Protein AF-A0A7S3DHA8-F1 (afdb_monomer_lite)

Radius of gyration: 17.31 Å; chains: 1; bounding box: 45×30×44 Å

pLDDT: mean 90.99, std 6.35, range [57.81, 98.0]

Secondary structure (DSSP, 8-state):
--HHHH-----S-HHHHHHHHHTTS---SHHHHHHHHHHHHHHHHHHTT-EEPPPEEEEETTEEEEE--EEEE-TTT-SSHHHHHHHB-GGGEEE-TT-EEEEESTTEEES-EEEESEEEEEE-TTEEEEE-SEEEES--EEEEEPPTT----HHHHTTTEEEEE---EEEEE-SSEEEEE--

Structure (mmCIF, N/CA/C/O backbone):
data_AF-A0A7S3DHA8-F1
#
_entry.id   AF-A0A7S3DHA8-F1
#
loop_
_atom_site.group_PDB
_atom_site.id
_atom_site.type_symbol
_atom_site.label_atom_id
_atom_site.label_alt_id
_atom_site.label_comp_id
_atom_site.label_asym_id
_atom_site.label_entity_id
_atom_site.label_seq_id
_atom_site.pdbx_PDB_ins_code
_atom_site.Cartn_x
_atom_site.Cartn_y
_atom_site.Cartn_z
_atom_site.occupancy
_atom_site.B_iso_or_equiv
_atom_site.auth_seq_id
_atom_site.auth_comp_id
_atom_site.auth_asym_id
_atom_site.auth_atom_id
_atom_site.pdbx_PDB_model_num
ATOM 1 N N . MET A 1 1 ? 19.758 -8.467 11.223 1.00 57.81 1 MET A N 1
ATOM 2 C CA . MET A 1 1 ? 18.489 -8.016 10.617 1.00 57.81 1 MET A CA 1
ATOM 3 C C . MET A 1 1 ? 18.515 -8.525 9.194 1.00 57.81 1 MET A C 1
ATOM 5 O O . MET A 1 1 ? 19.577 -8.459 8.595 1.00 57.81 1 MET A O 1
ATOM 9 N N . GLU A 1 2 ? 17.435 -9.125 8.714 1.00 68.38 2 GLU A N 1
ATOM 10 C CA . GLU A 1 2 ? 17.401 -9.709 7.369 1.00 68.38 2 GLU A CA 1
ATOM 11 C C . GLU A 1 2 ? 17.520 -8.623 6.285 1.00 68.38 2 GLU A C 1
ATOM 13 O O . GLU A 1 2 ? 16.981 -7.525 6.458 1.00 68.38 2 GLU A O 1
ATOM 18 N N . ASP A 1 3 ? 18.174 -8.931 5.160 1.00 65.19 3 ASP A N 1
ATOM 19 C CA . ASP A 1 3 ? 18.446 -7.966 4.079 1.00 65.19 3 ASP A CA 1
ATOM 20 C C . ASP A 1 3 ? 17.170 -7.307 3.539 1.00 65.19 3 ASP A C 1
ATOM 22 O O . ASP A 1 3 ? 17.141 -6.102 3.296 1.00 65.19 3 ASP A O 1
ATOM 26 N N . TRP A 1 4 ? 16.076 -8.071 3.448 1.00 68.69 4 TRP A N 1
ATOM 27 C CA . TRP A 1 4 ? 14.775 -7.578 2.982 1.00 68.69 4 TRP A CA 1
ATOM 28 C C . TRP A 1 4 ? 14.133 -6.536 3.914 1.00 68.69 4 TRP A C 1
ATOM 30 O O . TRP A 1 4 ? 13.264 -5.785 3.476 1.00 68.69 4 TRP A O 1
ATOM 40 N N . ALA A 1 5 ? 14.541 -6.486 5.185 1.00 68.06 5 ALA A N 1
ATOM 41 C CA . ALA A 1 5 ? 13.986 -5.582 6.188 1.00 68.06 5 ALA A CA 1
ATOM 42 C C . ALA A 1 5 ? 14.837 -4.322 6.406 1.00 68.06 5 ALA A C 1
ATOM 44 O O . ALA A 1 5 ? 14.301 -3.288 6.793 1.00 68.06 5 ALA A O 1
ATOM 45 N N . ALA A 1 6 ? 16.151 -4.401 6.178 1.00 71.88 6 ALA A N 1
ATOM 46 C CA . ALA A 1 6 ? 17.092 -3.363 6.603 1.00 71.88 6 ALA A CA 1
ATOM 47 C C . ALA A 1 6 ? 17.773 -2.610 5.454 1.00 71.88 6 ALA A C 1
ATOM 49 O O . ALA A 1 6 ? 18.194 -1.469 5.645 1.00 71.88 6 ALA A O 1
ATOM 50 N N . PHE A 1 7 ? 17.939 -3.241 4.286 1.00 81.88 7 PHE A N 1
ATOM 51 C CA . PHE A 1 7 ? 18.853 -2.749 3.258 1.00 81.88 7 PHE A CA 1
ATOM 52 C C . PHE A 1 7 ? 18.217 -2.753 1.865 1.00 81.88 7 PHE A C 1
ATOM 54 O O . PHE A 1 7 ? 18.331 -3.710 1.103 1.00 81.88 7 PHE A O 1
ATOM 61 N N . ASN A 1 8 ? 17.583 -1.629 1.518 1.00 84.06 8 ASN A N 1
ATOM 62 C CA . ASN A 1 8 ? 16.883 -1.429 0.245 1.00 84.06 8 ASN A CA 1
ATOM 63 C C . ASN A 1 8 ? 17.382 -0.160 -0.482 1.00 84.06 8 ASN A C 1
ATOM 65 O O . ASN A 1 8 ? 16.639 0.816 -0.591 1.00 84.06 8 ASN A O 1
ATOM 69 N N . PRO A 1 9 ? 18.654 -0.105 -0.925 1.00 88.44 9 PRO A N 1
ATOM 70 C CA . PRO A 1 9 ? 19.208 1.095 -1.544 1.00 88.44 9 PRO A CA 1
ATOM 71 C C . PRO A 1 9 ? 18.703 1.309 -2.978 1.00 88.44 9 PRO A C 1
ATOM 73 O O . PRO A 1 9 ? 18.597 0.365 -3.759 1.00 88.44 9 PRO A O 1
ATOM 76 N N . VAL A 1 10 ? 18.531 2.577 -3.354 1.00 90.69 10 VAL A N 1
ATOM 77 C CA . VAL A 1 10 ? 18.375 3.025 -4.746 1.00 90.69 10 VAL A CA 1
ATOM 78 C C . VAL A 1 10 ? 19.688 3.671 -5.168 1.00 90.69 10 VAL A C 1
ATOM 80 O O . VAL A 1 10 ? 19.985 4.795 -4.772 1.00 90.69 10 VAL A O 1
ATOM 83 N N . LYS A 1 11 ? 20.524 2.930 -5.899 1.00 88.75 11 LYS A N 1
ATOM 84 C CA . LYS A 1 11 ? 21.880 3.383 -6.272 1.00 88.75 11 LYS A CA 1
ATOM 85 C C . LYS A 1 11 ? 22.284 3.073 -7.708 1.00 88.75 11 LYS A C 1
ATOM 87 O O . LYS A 1 11 ? 23.273 3.623 -8.179 1.00 88.75 11 LYS A O 1
ATOM 92 N N . ASN A 1 12 ? 21.567 2.180 -8.385 1.00 86.94 12 ASN A N 1
ATOM 93 C CA . ASN A 1 12 ? 21.869 1.803 -9.760 1.00 86.94 12 ASN A CA 1
ATOM 94 C C . ASN A 1 12 ? 20.787 2.340 -10.697 1.00 86.94 12 ASN A C 1
ATOM 96 O O . ASN A 1 12 ? 19.606 2.345 -10.349 1.00 86.94 12 ASN A O 1
ATOM 100 N N . ASN A 1 13 ? 21.201 2.739 -11.899 1.00 87.94 13 ASN A N 1
ATOM 101 C CA . ASN A 1 13 ? 20.283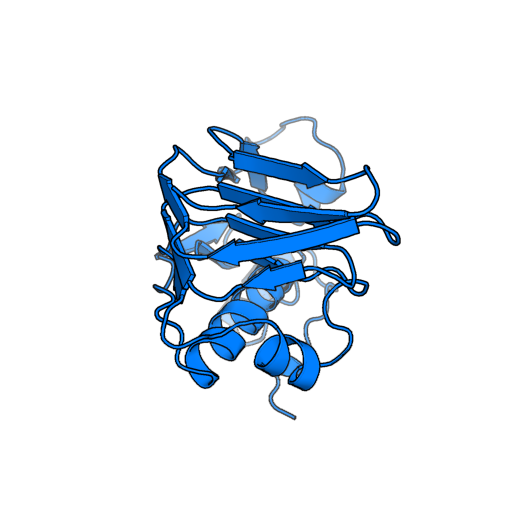 2.938 -13.017 1.00 87.94 13 ASN A CA 1
ATOM 102 C C . ASN A 1 13 ? 19.695 1.584 -13.471 1.00 87.94 13 ASN A C 1
ATOM 104 O O . ASN A 1 13 ? 20.202 0.520 -13.096 1.00 87.94 13 ASN A O 1
ATOM 108 N N . THR A 1 14 ? 18.659 1.612 -14.311 1.00 83.94 14 THR A N 1
ATOM 109 C CA . THR A 1 14 ? 17.989 0.392 -14.783 1.00 83.94 14 THR A CA 1
ATOM 110 C C . THR A 1 14 ? 18.939 -0.559 -15.523 1.00 83.94 14 THR A C 1
ATOM 112 O O . THR A 1 14 ? 18.953 -1.759 -15.256 1.00 83.94 14 THR A O 1
ATOM 115 N N . ALA A 1 15 ? 19.812 -0.041 -16.393 1.00 85.06 15 ALA A N 1
ATOM 116 C CA . ALA A 1 15 ? 20.723 -0.860 -17.199 1.00 85.06 15 ALA A CA 1
ATOM 117 C C . ALA A 1 15 ? 21.740 -1.654 -16.355 1.00 85.06 15 ALA A C 1
ATOM 119 O O . ALA A 1 15 ? 22.010 -2.827 -16.622 1.00 85.06 15 ALA A O 1
ATOM 120 N N . ASP A 1 16 ? 22.306 -1.036 -15.320 1.00 84.56 16 ASP A N 1
ATOM 121 C CA . ASP A 1 16 ? 23.253 -1.675 -14.409 1.00 84.56 16 ASP A CA 1
ATOM 122 C C . ASP A 1 16 ? 22.543 -2.583 -13.402 1.00 84.56 16 ASP A C 1
ATOM 124 O O . ASP A 1 16 ? 23.101 -3.605 -12.994 1.00 84.56 16 ASP A O 1
ATOM 128 N N . ALA A 1 17 ? 21.300 -2.254 -13.041 1.00 83.81 17 ALA A N 1
ATOM 129 C CA . ALA A 1 17 ? 20.450 -3.103 -12.220 1.00 83.81 17 ALA A CA 1
ATOM 130 C C . ALA A 1 17 ? 20.164 -4.449 -12.908 1.00 83.81 17 ALA A C 1
ATOM 132 O O . ALA A 1 17 ? 20.329 -5.493 -12.277 1.00 83.81 17 ALA A O 1
ATOM 133 N N . VAL A 1 18 ? 19.859 -4.449 -14.213 1.00 87.44 18 VAL A N 1
ATOM 134 C CA . VAL A 1 18 ? 19.671 -5.682 -15.003 1.00 87.44 18 VAL A CA 1
ATOM 135 C C . VAL A 1 18 ? 20.944 -6.534 -15.032 1.00 87.44 18 VAL A C 1
ATOM 137 O O . VAL A 1 18 ? 20.885 -7.747 -14.828 1.00 87.44 18 VAL A O 1
ATOM 140 N N . LYS A 1 19 ? 22.120 -5.917 -15.213 1.00 87.88 19 LYS A N 1
ATOM 141 C CA . LYS A 1 19 ? 23.406 -6.641 -15.176 1.00 87.88 19 LYS A CA 1
ATOM 142 C C . LYS A 1 19 ? 23.672 -7.265 -13.807 1.00 87.88 19 LYS A C 1
ATOM 144 O O . LYS A 1 19 ? 24.129 -8.402 -13.729 1.00 87.88 19 LYS A O 1
ATOM 149 N N . LYS A 1 20 ? 23.387 -6.541 -12.720 1.00 84.06 20 LYS A N 1
ATOM 150 C CA . LYS A 1 20 ? 23.557 -7.056 -11.353 1.00 84.06 20 LYS A CA 1
ATOM 151 C C . LYS A 1 20 ? 22.606 -8.206 -11.060 1.00 84.06 20 LYS A C 1
ATOM 153 O O . LYS A 1 20 ? 23.061 -9.211 -10.517 1.00 84.06 20 LYS A O 1
ATOM 158 N N . GLN A 1 21 ? 21.354 -8.088 -11.497 1.00 86.06 21 GLN A N 1
ATOM 159 C CA . GLN A 1 21 ? 20.359 -9.151 -11.408 1.00 86.06 21 GLN A CA 1
ATOM 160 C C . GLN A 1 21 ? 20.821 -10.419 -12.134 1.00 86.06 21 GLN A C 1
ATOM 162 O O . GLN A 1 21 ? 20.728 -11.510 -11.579 1.00 86.06 21 GLN A O 1
ATOM 167 N N . ALA A 1 22 ? 21.373 -10.283 -13.345 1.00 83.00 22 ALA A N 1
ATOM 168 C CA . ALA A 1 22 ? 21.899 -11.411 -14.116 1.00 83.00 22 ALA A CA 1
ATOM 169 C C . ALA A 1 22 ? 23.074 -12.115 -13.413 1.00 83.00 22 ALA A C 1
ATOM 171 O O . ALA A 1 22 ? 23.215 -13.331 -13.506 1.00 83.00 22 ALA A O 1
ATOM 172 N N . SER A 1 23 ? 23.880 -11.366 -12.658 1.00 84.06 23 SER A N 1
ATOM 173 C CA . SER A 1 23 ? 24.955 -11.903 -11.815 1.00 84.06 23 SER A CA 1
ATOM 174 C C . SER A 1 23 ? 24.475 -12.427 -10.451 1.00 84.06 23 SER A C 1
ATOM 176 O O . SER A 1 23 ? 25.308 -12.714 -9.594 1.00 84.06 23 SER A O 1
ATOM 178 N N . GLY A 1 24 ? 23.159 -12.512 -10.214 1.00 82.38 24 GLY A N 1
ATOM 179 C CA . GLY A 1 24 ? 22.568 -12.987 -8.956 1.00 82.38 24 GLY A CA 1
ATOM 180 C C . GLY A 1 24 ? 22.628 -11.988 -7.795 1.00 82.38 24 GLY A C 1
ATOM 181 O O . GLY A 1 24 ? 22.360 -12.363 -6.657 1.00 82.38 24 GLY A O 1
ATOM 182 N N . ASN A 1 25 ? 22.985 -10.728 -8.059 1.00 83.69 25 ASN A N 1
ATOM 183 C CA . ASN A 1 25 ? 23.048 -9.672 -7.051 1.00 83.69 25 ASN A CA 1
ATOM 184 C C . ASN A 1 25 ? 21.763 -8.836 -7.024 1.00 83.69 25 ASN A C 1
ATOM 186 O O . ASN A 1 25 ? 21.036 -8.748 -8.012 1.00 83.69 25 ASN A O 1
ATOM 190 N N . ASP A 1 26 ? 21.534 -8.149 -5.903 1.00 82.75 26 ASP A N 1
ATOM 191 C CA . ASP A 1 26 ? 20.426 -7.205 -5.751 1.00 82.75 26 ASP A CA 1
ATOM 192 C C . ASP A 1 26 ? 20.492 -6.082 -6.813 1.00 82.75 26 ASP A C 1
ATOM 194 O O . ASP A 1 26 ? 21.5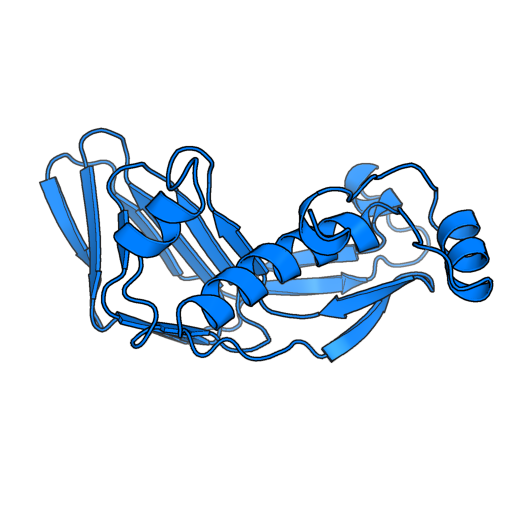13 -5.376 -6.889 1.00 82.75 26 ASP A O 1
ATOM 198 N N . PRO A 1 27 ? 19.424 -5.879 -7.612 1.00 83.94 27 PRO A N 1
ATOM 199 C CA . PRO A 1 27 ? 19.372 -4.826 -8.621 1.00 83.94 27 PRO A CA 1
ATOM 200 C C . PRO A 1 27 ? 19.593 -3.427 -8.033 1.00 83.94 27 PRO A C 1
ATOM 202 O O . PRO A 1 27 ? 20.216 -2.592 -8.690 1.00 83.94 27 PRO A O 1
ATOM 205 N N . ALA A 1 28 ? 19.131 -3.166 -6.799 1.00 88.38 28 ALA A N 1
ATOM 206 C CA . ALA A 1 28 ? 19.253 -1.878 -6.097 1.00 88.38 28 ALA A CA 1
ATOM 207 C C . ALA A 1 28 ? 18.908 -0.646 -6.973 1.00 88.38 28 ALA A C 1
ATOM 209 O O . ALA A 1 28 ? 19.611 0.374 -6.979 1.00 88.38 28 ALA A O 1
ATOM 210 N N . SER A 1 29 ? 17.834 -0.801 -7.749 1.00 90.38 29 SER A N 1
ATOM 211 C CA . SER A 1 29 ? 17.175 0.204 -8.593 1.00 90.38 29 SER A CA 1
ATOM 212 C C . SER A 1 29 ? 15.959 0.808 -7.882 1.00 90.38 29 SER A C 1
ATOM 214 O O . SER A 1 29 ? 15.507 0.269 -6.866 1.00 90.38 29 SER A O 1
ATOM 216 N N . ALA A 1 30 ? 15.391 1.883 -8.438 1.00 90.44 30 ALA A N 1
ATOM 217 C CA . ALA A 1 30 ? 14.179 2.505 -7.903 1.00 90.44 30 ALA A CA 1
ATOM 218 C C . ALA A 1 30 ? 12.997 1.518 -7.869 1.00 90.44 30 ALA A C 1
ATOM 220 O O . ALA A 1 30 ? 12.384 1.346 -6.818 1.00 90.44 30 ALA A O 1
ATOM 221 N N . ALA A 1 31 ? 12.757 0.792 -8.969 1.00 90.12 31 ALA A N 1
ATOM 222 C CA . ALA A 1 31 ? 11.687 -0.205 -9.071 1.00 90.12 31 ALA A CA 1
ATOM 223 C C . ALA A 1 31 ? 11.832 -1.327 -8.028 1.00 90.12 31 ALA A C 1
ATOM 225 O O . ALA A 1 31 ? 10.890 -1.648 -7.307 1.00 90.12 31 ALA A O 1
ATOM 226 N N . SER A 1 32 ? 13.041 -1.887 -7.888 1.00 90.00 32 SER A N 1
ATOM 227 C CA . SER A 1 32 ? 13.286 -2.963 -6.918 1.00 90.00 32 SER A CA 1
ATOM 228 C C . SER A 1 32 ? 13.150 -2.500 -5.466 1.00 90.00 32 SER A C 1
ATOM 230 O O . SER A 1 32 ? 12.716 -3.270 -4.616 1.00 90.00 32 SER A O 1
ATOM 232 N N . ALA A 1 33 ? 13.538 -1.261 -5.153 1.00 90.75 33 ALA A N 1
ATOM 233 C CA . ALA A 1 33 ? 13.429 -0.745 -3.792 1.00 90.75 33 ALA A CA 1
ATOM 234 C C . ALA A 1 33 ? 11.972 -0.436 -3.418 1.00 90.75 33 ALA A C 1
ATOM 236 O O . ALA A 1 33 ? 11.555 -0.751 -2.302 1.00 90.75 33 ALA A O 1
ATOM 237 N N . GLU A 1 34 ? 11.198 0.132 -4.350 1.00 91.62 34 GLU A N 1
ATOM 238 C CA . GLU A 1 34 ? 9.763 0.382 -4.171 1.00 91.62 34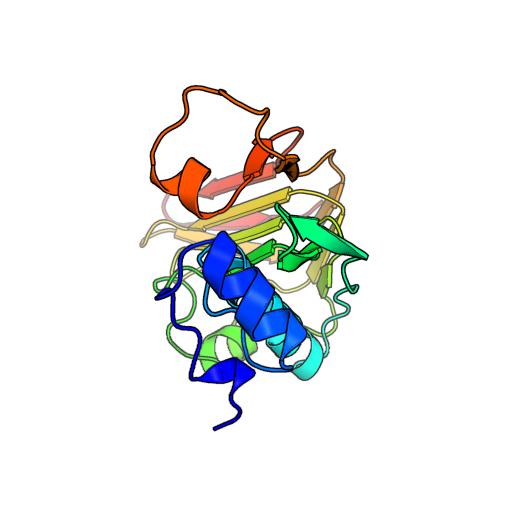 GLU A CA 1
ATOM 239 C C . GLU A 1 34 ? 9.000 -0.935 -3.941 1.00 91.62 34 GLU A C 1
ATOM 241 O O . GLU A 1 34 ? 8.264 -1.043 -2.959 1.00 91.62 34 GLU A O 1
ATOM 246 N N . ASP A 1 35 ? 9.261 -1.975 -4.745 1.00 91.38 35 ASP A N 1
ATOM 247 C CA . ASP A 1 35 ? 8.677 -3.311 -4.541 1.00 91.38 35 ASP A CA 1
ATOM 248 C C . ASP A 1 35 ? 9.027 -3.887 -3.161 1.00 91.38 35 ASP A C 1
ATOM 250 O O . ASP A 1 35 ? 8.146 -4.285 -2.398 1.00 91.38 35 ASP A O 1
ATOM 254 N N . LYS A 1 36 ? 10.308 -3.864 -2.770 1.00 91.25 36 LYS A N 1
ATOM 255 C CA . LYS A 1 36 ? 10.730 -4.378 -1.456 1.00 91.25 36 LYS A CA 1
ATOM 256 C C . LYS A 1 36 ? 10.036 -3.674 -0.291 1.00 91.25 36 LYS A C 1
ATOM 258 O O . LYS A 1 36 ? 9.737 -4.332 0.705 1.00 91.25 36 LYS A O 1
ATOM 263 N N . MET A 1 37 ? 9.739 -2.379 -0.407 1.00 91.62 37 MET A N 1
ATOM 264 C CA . MET A 1 37 ? 8.973 -1.646 0.605 1.00 91.62 37 MET A CA 1
ATOM 265 C C . MET A 1 37 ? 7.537 -2.179 0.727 1.00 91.62 37 MET A C 1
ATOM 267 O O . MET A 1 37 ? 7.055 -2.395 1.841 1.00 91.62 37 MET A O 1
ATOM 271 N N . TYR A 1 38 ? 6.863 -2.449 -0.394 1.00 93.75 38 TYR A N 1
ATOM 272 C CA . TYR A 1 38 ? 5.531 -3.061 -0.379 1.00 93.75 38 TYR A CA 1
ATOM 273 C C . TYR A 1 38 ? 5.567 -4.481 0.186 1.00 93.75 38 TYR A C 1
ATOM 275 O O . TYR A 1 38 ? 4.783 -4.818 1.078 1.00 93.75 38 TYR A O 1
ATOM 283 N N . GLN A 1 39 ? 6.533 -5.292 -0.255 1.00 92.19 39 GLN A N 1
ATOM 284 C CA . GLN A 1 39 ? 6.701 -6.658 0.234 1.00 92.19 39 GLN A CA 1
ATOM 285 C C . GLN A 1 39 ? 7.037 -6.708 1.723 1.00 92.19 39 GLN A C 1
ATOM 287 O O . GLN A 1 39 ? 6.591 -7.626 2.408 1.00 92.19 39 GLN A O 1
ATOM 292 N N . PHE A 1 40 ? 7.790 -5.739 2.249 1.00 92.44 40 PHE A N 1
ATOM 2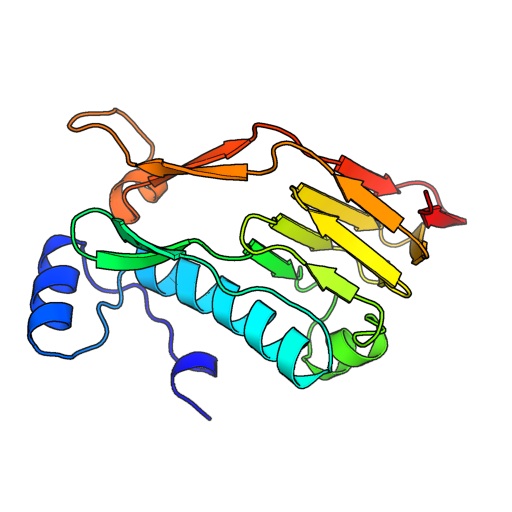93 C CA . PHE A 1 40 ? 8.075 -5.645 3.679 1.00 92.44 40 PHE A CA 1
ATOM 294 C C . PHE A 1 40 ? 6.778 -5.535 4.490 1.00 92.44 40 PHE A C 1
ATOM 296 O O . PHE A 1 40 ? 6.547 -6.340 5.394 1.00 92.44 40 PHE A O 1
ATOM 303 N N . ASN A 1 41 ? 5.896 -4.604 4.120 1.00 93.69 41 ASN A N 1
ATOM 304 C CA . ASN A 1 41 ? 4.620 -4.412 4.808 1.00 93.69 41 ASN A CA 1
ATOM 305 C C . ASN A 1 41 ? 3.692 -5.623 4.636 1.00 93.69 41 ASN A C 1
ATOM 307 O O . ASN A 1 41 ? 3.093 -6.079 5.610 1.00 93.69 41 ASN A O 1
ATOM 311 N N . ALA A 1 42 ? 3.621 -6.202 3.434 1.00 94.12 42 ALA A N 1
ATOM 312 C CA . ALA A 1 42 ? 2.842 -7.415 3.183 1.00 94.12 42 ALA A CA 1
ATOM 313 C C . ALA A 1 42 ? 3.324 -8.600 4.041 1.00 94.12 42 ALA A C 1
ATOM 315 O O . ALA A 1 42 ? 2.517 -9.258 4.701 1.00 94.12 42 ALA A O 1
ATOM 316 N N . LYS A 1 43 ? 4.642 -8.845 4.093 1.00 92.69 43 LYS A N 1
ATOM 317 C CA . LYS A 1 43 ? 5.254 -9.892 4.928 1.00 92.69 43 LYS A CA 1
ATOM 318 C C . LYS A 1 43 ? 4.982 -9.662 6.408 1.00 92.69 43 LYS A C 1
ATOM 320 O O . LYS A 1 43 ? 4.630 -10.610 7.103 1.00 92.69 43 LYS A O 1
ATOM 325 N N . LEU A 1 44 ? 5.095 -8.421 6.880 1.00 92.81 44 LEU A N 1
ATOM 326 C CA . LEU A 1 44 ? 4.822 -8.077 8.272 1.00 92.81 44 LEU A CA 1
ATOM 327 C C . LEU A 1 44 ? 3.376 -8.414 8.666 1.00 92.81 44 LEU A C 1
ATOM 329 O O . LEU A 1 44 ? 3.148 -9.040 9.700 1.00 92.81 44 LEU A O 1
ATOM 333 N N . LEU A 1 45 ? 2.403 -8.073 7.815 1.00 93.75 45 LEU A N 1
ATOM 334 C CA . LEU A 1 45 ? 1.000 -8.419 8.052 1.00 93.75 45 LEU A CA 1
ATOM 335 C C . LEU A 1 45 ? 0.763 -9.934 8.044 1.00 93.75 45 LEU A C 1
ATOM 337 O O . LEU A 1 45 ? 0.055 -10.440 8.917 1.00 93.75 45 LEU A O 1
ATOM 341 N N . ARG A 1 46 ? 1.398 -10.675 7.125 1.00 94.94 46 ARG A N 1
ATOM 342 C CA . ARG A 1 46 ? 1.344 -12.150 7.116 1.00 94.94 46 ARG A CA 1
ATOM 343 C C . ARG A 1 46 ? 1.917 -12.743 8.404 1.00 94.94 46 ARG A C 1
ATOM 345 O O . ARG A 1 46 ? 1.300 -13.630 8.985 1.00 94.94 46 ARG A O 1
ATOM 352 N N . MET A 1 47 ? 3.045 -12.222 8.895 1.00 92.56 47 MET A N 1
ATOM 353 C CA . MET A 1 47 ? 3.648 -12.653 10.166 1.00 92.56 47 MET A CA 1
ATOM 354 C C . MET A 1 47 ? 2.725 -12.419 11.369 1.00 92.56 47 MET A C 1
ATOM 356 O O . MET A 1 47 ? 2.771 -13.181 12.333 1.00 92.56 47 MET A O 1
ATOM 360 N N . TYR A 1 48 ? 1.879 -11.389 11.322 1.00 93.12 48 TYR A N 1
ATOM 361 C CA . TYR A 1 48 ? 0.883 -11.108 12.358 1.00 93.12 48 TYR A CA 1
ATOM 362 C C . TYR A 1 48 ? -0.455 -11.837 12.161 1.00 93.12 48 TYR A C 1
ATOM 364 O O . TYR A 1 48 ? -1.339 -11.710 13.006 1.00 93.12 48 TYR A O 1
ATOM 372 N N . GLY A 1 49 ? -0.591 -12.652 11.110 1.00 93.69 49 GLY A N 1
ATOM 373 C CA . GLY A 1 49 ? -1.744 -13.527 10.883 1.00 93.69 49 GLY A CA 1
ATOM 374 C C . GLY A 1 49 ? -2.765 -13.014 9.866 1.00 93.69 49 GLY A C 1
ATOM 375 O O . GLY A 1 49 ? -3.814 -13.637 9.719 1.00 93.69 49 GLY A O 1
ATOM 376 N N . ALA A 1 50 ? -2.481 -11.916 9.157 1.00 95.44 50 ALA A N 1
ATOM 377 C CA . ALA A 1 50 ? -3.346 -11.434 8.084 1.00 95.44 50 ALA A CA 1
ATOM 378 C C . ALA A 1 50 ? -3.234 -12.289 6.821 1.00 95.44 50 ALA A C 1
ATOM 380 O O . ALA A 1 50 ? -2.166 -12.803 6.475 1.00 95.44 50 ALA A O 1
ATOM 381 N N . LYS A 1 51 ? -4.345 -12.398 6.090 1.00 96.69 51 LYS A N 1
ATOM 382 C CA . LYS A 1 51 ? -4.403 -13.099 4.804 1.00 96.69 51 LYS A CA 1
ATOM 383 C C . LYS A 1 51 ? -4.113 -12.111 3.682 1.00 96.69 51 LYS A C 1
ATOM 385 O O . LYS A 1 51 ? -5.020 -11.486 3.144 1.00 96.69 51 LYS A O 1
ATOM 390 N N . VAL A 1 52 ? -2.836 -11.958 3.354 1.00 96.94 52 VAL A N 1
ATOM 391 C CA . VAL A 1 52 ? -2.383 -11.092 2.260 1.00 96.94 52 VAL A CA 1
ATOM 392 C C . VAL A 1 52 ? -1.918 -11.972 1.110 1.00 96.94 52 VAL A C 1
ATOM 394 O O . VAL A 1 52 ? -0.954 -12.721 1.272 1.00 96.94 52 VAL A O 1
ATOM 397 N N . GLU A 1 53 ? -2.581 -11.896 -0.037 1.00 95.69 53 GLU A N 1
ATOM 398 C CA . GLU A 1 53 ? -2.193 -12.652 -1.231 1.00 95.69 53 GLU A CA 1
ATOM 399 C C . GLU A 1 53 ? -0.849 -12.164 -1.794 1.00 95.69 53 GLU A C 1
ATOM 401 O O . GLU A 1 53 ? -0.398 -11.050 -1.513 1.00 95.69 53 GLU A O 1
ATOM 406 N N . GLU A 1 54 ? -0.164 -13.017 -2.549 1.00 92.50 54 GLU A N 1
ATOM 407 C CA . GLU A 1 54 ? 1.091 -12.667 -3.216 1.00 92.50 54 GLU A CA 1
ATOM 408 C C . GLU A 1 54 ? 0.837 -12.155 -4.631 1.00 92.50 54 GLU A C 1
ATOM 410 O O . GLU A 1 54 ? -0.045 -12.639 -5.336 1.00 92.50 54 GLU A O 1
ATOM 415 N N . GLY A 1 55 ? 1.618 -11.152 -5.027 1.00 90.38 55 GLY A N 1
ATOM 416 C CA . GLY A 1 55 ? 1.566 -10.576 -6.363 1.00 90.38 55 GLY A CA 1
ATOM 417 C C . GLY A 1 55 ? 2.182 -11.461 -7.434 1.00 90.38 55 GLY A C 1
ATOM 418 O O . GLY A 1 55 ? 2.991 -12.345 -7.148 1.00 90.38 55 GLY A O 1
ATOM 419 N N . ALA A 1 56 ? 1.854 -11.161 -8.687 1.00 89.44 56 ALA A N 1
ATOM 420 C CA . ALA A 1 56 ? 2.505 -11.789 -9.827 1.00 89.44 56 ALA A CA 1
ATOM 421 C C . ALA A 1 56 ? 3.921 -11.224 -10.014 1.00 89.44 56 ALA A C 1
ATOM 423 O O . ALA A 1 56 ? 4.151 -10.027 -9.862 1.00 89.44 56 ALA A O 1
ATOM 424 N N . GLN A 1 57 ? 4.878 -12.072 -10.385 1.00 90.00 57 GLN A N 1
ATOM 425 C CA . GLN A 1 57 ? 6.198 -11.603 -10.808 1.00 90.00 57 GLN A CA 1
ATOM 426 C C . GLN A 1 57 ? 6.092 -10.974 -12.203 1.00 90.00 57 GLN A C 1
ATOM 428 O O . GLN A 1 57 ? 5.546 -11.592 -13.118 1.00 90.00 57 GLN A O 1
ATOM 433 N N . ARG A 1 58 ? 6.636 -9.769 -12.379 1.00 90.12 58 ARG A N 1
ATOM 434 C CA . ARG A 1 58 ? 6.760 -9.091 -13.680 1.00 90.12 58 ARG A CA 1
ATOM 435 C C . ARG A 1 58 ? 8.134 -8.449 -13.815 1.00 90.12 58 ARG A C 1
ATOM 437 O O . ARG A 1 58 ? 8.789 -8.166 -12.819 1.00 90.12 58 ARG A O 1
ATOM 444 N N . ALA A 1 59 ? 8.556 -8.184 -15.044 1.00 89.06 59 ALA A N 1
ATOM 445 C CA . ALA A 1 59 ? 9.771 -7.426 -15.311 1.00 89.06 59 ALA A CA 1
ATOM 446 C C . ALA A 1 59 ? 9.411 -6.021 -15.798 1.00 89.06 59 ALA A C 1
ATOM 448 O O . ALA A 1 59 ? 8.618 -5.883 -16.725 1.00 89.06 59 ALA A O 1
ATOM 449 N N . VAL A 1 60 ? 10.018 -4.998 -15.204 1.00 86.56 60 VAL A N 1
ATOM 450 C CA . VAL A 1 60 ? 9.925 -3.603 -15.650 1.00 86.56 60 VAL A CA 1
ATOM 451 C C . VAL A 1 60 ? 11.295 -3.204 -16.162 1.00 86.56 60 VAL A C 1
ATOM 453 O O . VAL A 1 60 ? 12.271 -3.256 -15.418 1.00 86.56 60 VAL A O 1
ATOM 456 N N . GLU A 1 61 ? 11.383 -2.873 -17.451 1.00 85.12 61 GLU A N 1
ATOM 457 C CA . GLU A 1 61 ? 12.656 -2.564 -18.123 1.00 85.12 61 GLU A CA 1
ATOM 458 C C . GLU A 1 61 ? 13.754 -3.634 -17.882 1.00 85.12 61 GLU A C 1
ATOM 460 O O . GLU A 1 61 ? 14.950 -3.348 -17.878 1.00 85.12 61 GLU A O 1
ATOM 465 N N . GLY A 1 62 ? 13.348 -4.894 -17.671 1.00 84.00 62 GLY A N 1
ATOM 466 C CA . GLY A 1 62 ? 14.237 -6.028 -17.384 1.00 84.00 62 GLY A CA 1
ATOM 467 C C . GLY A 1 62 ? 14.556 -6.270 -15.899 1.00 84.00 62 GLY A C 1
ATOM 468 O O . GLY A 1 62 ? 15.193 -7.276 -15.580 1.00 84.00 62 GLY A O 1
ATOM 469 N N . VAL A 1 63 ? 14.114 -5.401 -14.986 1.00 87.06 63 VAL A N 1
ATOM 470 C CA . VAL A 1 63 ? 14.222 -5.601 -13.531 1.00 87.06 63 VAL A CA 1
ATOM 471 C C . VAL A 1 63 ? 12.999 -6.361 -13.032 1.00 87.06 63 VAL A C 1
ATOM 473 O O . VAL A 1 63 ? 11.868 -5.940 -13.263 1.00 87.06 63 VAL A O 1
ATOM 476 N N . ASN A 1 64 ? 13.215 -7.471 -12.333 1.00 89.62 64 ASN A N 1
ATOM 477 C CA . ASN A 1 64 ? 12.134 -8.289 -11.795 1.00 89.62 64 ASN A CA 1
ATOM 478 C C . ASN A 1 64 ? 11.550 -7.631 -10.540 1.00 89.62 64 ASN A C 1
ATOM 480 O O . ASN A 1 64 ? 12.285 -7.308 -9.605 1.00 89.62 64 ASN A O 1
ATOM 484 N N . ILE A 1 65 ? 10.230 -7.469 -10.521 1.00 90.31 65 ILE A N 1
ATOM 485 C CA . ILE A 1 65 ? 9.454 -6.951 -9.397 1.00 90.31 65 ILE A CA 1
ATOM 486 C C . ILE A 1 65 ? 8.225 -7.829 -9.148 1.00 90.31 65 ILE A C 1
ATOM 488 O O . ILE A 1 65 ? 7.727 -8.518 -10.042 1.00 90.31 65 ILE A O 1
ATOM 492 N N . THR A 1 66 ? 7.695 -7.758 -7.933 1.00 91.50 66 THR A N 1
ATOM 493 C CA . THR A 1 66 ? 6.431 -8.393 -7.563 1.00 91.50 66 THR A CA 1
ATOM 494 C C . THR A 1 66 ? 5.289 -7.383 -7.675 1.00 91.50 66 THR A C 1
ATOM 496 O O . THR A 1 66 ? 5.151 -6.486 -6.850 1.00 91.50 66 THR A O 1
ATOM 499 N N . ASP A 1 67 ? 4.420 -7.539 -8.671 1.00 87.31 67 ASP A N 1
ATOM 500 C CA . ASP A 1 67 ? 3.190 -6.749 -8.799 1.00 87.31 67 ASP A CA 1
ATOM 501 C C . ASP A 1 67 ? 2.140 -7.275 -7.817 1.00 87.31 67 ASP A C 1
ATOM 503 O O . ASP A 1 67 ? 1.291 -8.110 -8.142 1.00 87.31 67 ASP A O 1
ATOM 507 N N . GLY A 1 68 ? 2.310 -6.872 -6.561 1.00 80.56 68 GLY A N 1
ATOM 508 C CA . GLY A 1 68 ? 1.604 -7.395 -5.398 1.00 80.56 68 GLY A CA 1
ATOM 509 C C . GLY A 1 68 ? 1.266 -6.311 -4.391 1.00 80.56 68 GLY A C 1
ATOM 510 O O . GLY A 1 68 ? 1.679 -5.165 -4.574 1.00 80.56 68 GLY A O 1
ATOM 511 N N . PRO A 1 69 ? 0.515 -6.646 -3.331 1.00 93.31 69 PRO A N 1
ATOM 512 C CA . PRO A 1 69 ? -0.314 -5.673 -2.645 1.00 93.31 69 PRO A CA 1
ATOM 513 C C . PRO A 1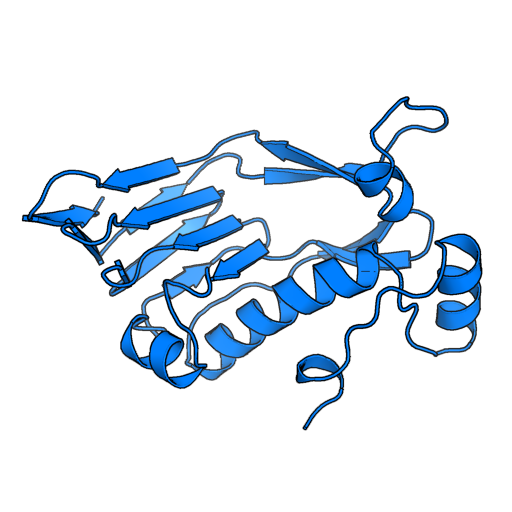 69 ? 0.506 -4.490 -2.142 1.00 93.31 69 PRO A C 1
ATOM 515 O O . PRO A 1 69 ? 1.466 -4.634 -1.382 1.00 93.31 69 PRO A O 1
ATOM 518 N N . ARG A 1 70 ? 0.098 -3.300 -2.577 1.00 95.62 70 ARG A N 1
ATOM 519 C CA . ARG A 1 70 ? 0.769 -2.031 -2.298 1.00 95.62 70 ARG A CA 1
ATOM 520 C C . ARG A 1 70 ? 0.300 -1.524 -0.947 1.00 95.62 70 ARG A C 1
ATOM 522 O O . ARG A 1 70 ? -0.674 -0.781 -0.857 1.00 95.62 70 ARG A O 1
ATOM 529 N N . ILE A 1 71 ? 0.955 -1.980 0.112 1.00 96.12 71 ILE A N 1
ATOM 530 C CA . ILE A 1 71 ? 0.612 -1.603 1.485 1.00 96.12 71 ILE A CA 1
ATOM 531 C C . ILE A 1 71 ? 1.590 -0.534 1.962 1.00 96.12 71 ILE A C 1
ATOM 533 O O . ILE A 1 71 ? 2.803 -0.749 1.960 1.00 96.12 71 ILE A O 1
ATOM 537 N N . ILE A 1 72 ? 1.062 0.613 2.384 1.00 95.38 72 ILE A N 1
ATOM 538 C CA . ILE A 1 72 ? 1.834 1.756 2.873 1.00 95.38 72 ILE A CA 1
ATOM 539 C C . ILE A 1 72 ? 1.248 2.229 4.202 1.00 95.38 72 ILE A C 1
ATOM 541 O O . ILE A 1 72 ? 0.065 2.560 4.309 1.00 95.38 72 ILE A O 1
ATOM 545 N N . PHE A 1 73 ? 2.114 2.327 5.205 1.00 94.56 73 PHE A N 1
ATOM 546 C CA . PHE A 1 73 ? 1.808 2.935 6.492 1.00 94.56 73 PHE A CA 1
ATOM 547 C C . PHE A 1 73 ? 2.541 4.268 6.604 1.00 94.56 73 PHE A C 1
ATOM 549 O O . PHE A 1 73 ? 3.764 4.323 6.486 1.00 94.56 73 PHE A O 1
ATOM 556 N N . SER A 1 74 ? 1.803 5.352 6.838 1.00 92.62 74 SER A N 1
ATOM 557 C CA . SER A 1 74 ? 2.410 6.640 7.173 1.00 92.62 74 SER A CA 1
ATOM 558 C C . SER A 1 74 ? 3.187 6.531 8.494 1.00 92.62 74 SER A C 1
ATOM 560 O O . SER A 1 74 ? 2.694 5.884 9.424 1.00 92.62 74 SER A O 1
ATOM 562 N N . PRO A 1 75 ? 4.319 7.239 8.665 1.00 89.69 75 PRO A N 1
ATOM 563 C CA . PRO A 1 75 ? 5.004 7.329 9.956 1.00 89.69 75 PRO A CA 1
ATOM 564 C C . PRO A 1 75 ? 4.100 7.821 11.096 1.00 89.69 75 PRO A C 1
ATOM 566 O O . PRO A 1 75 ? 4.278 7.427 12.245 1.00 89.69 75 PRO A O 1
ATOM 569 N N . SER A 1 76 ? 3.096 8.651 10.783 1.00 91.94 76 SER A N 1
ATOM 570 C CA . SER A 1 76 ? 2.106 9.117 11.763 1.00 91.94 76 SER A CA 1
ATOM 571 C C . SER A 1 76 ? 1.155 8.022 12.242 1.00 91.94 76 SER A C 1
ATOM 573 O O . SER A 1 76 ? 0.578 8.153 13.317 1.00 91.94 76 SER A O 1
ATOM 575 N N . PHE A 1 77 ? 0.978 6.954 11.461 1.00 92.25 77 PHE A N 1
ATOM 576 C CA . PHE A 1 77 ? 0.117 5.834 11.815 1.00 92.25 77 PHE A CA 1
ATOM 577 C C . PHE A 1 77 ? 0.814 4.872 12.772 1.00 92.25 77 PHE A C 1
ATOM 579 O O . PHE A 1 77 ? 0.287 4.593 13.848 1.00 92.25 77 PHE A O 1
ATOM 586 N N . ALA A 1 78 ? 1.988 4.370 12.403 1.00 90.56 78 ALA A N 1
ATOM 587 C CA . ALA A 1 78 ? 2.679 3.349 13.176 1.00 90.56 78 ALA A CA 1
ATOM 588 C C . ALA A 1 78 ? 4.201 3.509 13.039 1.00 90.56 78 ALA A C 1
ATOM 590 O O . ALA A 1 78 ? 4.779 3.010 12.072 1.00 90.56 78 ALA A O 1
ATOM 591 N N . PRO A 1 79 ? 4.862 4.211 13.977 1.00 88.38 79 PRO A N 1
ATOM 592 C CA . PRO A 1 79 ? 6.308 4.415 13.922 1.00 88.38 79 PRO A CA 1
ATOM 593 C C . PRO A 1 79 ? 7.101 3.130 14.202 1.00 88.38 79 PRO A C 1
ATOM 595 O O . PRO A 1 79 ? 8.259 3.031 13.802 1.00 88.38 79 PRO A O 1
ATOM 598 N N . THR A 1 80 ? 6.500 2.137 14.865 1.00 89.62 80 THR A N 1
ATOM 599 C CA . THR A 1 80 ? 7.117 0.829 15.110 1.00 89.62 80 THR A CA 1
ATOM 600 C C . THR A 1 80 ? 6.262 -0.318 14.576 1.00 89.62 80 THR A C 1
ATOM 602 O O . THR A 1 80 ? 5.041 -0.222 14.451 1.00 89.62 80 THR A O 1
ATOM 605 N N . VAL A 1 81 ? 6.892 -1.471 14.334 1.00 88.12 81 VAL A N 1
ATOM 606 C CA . VAL A 1 81 ? 6.173 -2.710 13.982 1.00 88.12 81 VAL A CA 1
ATOM 607 C C . VAL A 1 81 ? 5.199 -3.157 15.085 1.00 88.12 81 VAL A C 1
ATOM 609 O O . VAL A 1 81 ? 4.164 -3.756 14.797 1.00 88.12 81 VAL A O 1
ATOM 612 N N . GLY A 1 82 ? 5.491 -2.814 16.347 1.00 89.12 82 GLY A N 1
ATOM 613 C CA . GLY A 1 82 ? 4.598 -3.058 17.480 1.00 89.12 82 GLY A CA 1
ATOM 614 C C . GLY A 1 82 ? 3.305 -2.248 17.393 1.00 89.12 82 GLY A C 1
ATOM 615 O O . GLY A 1 82 ? 2.237 -2.781 17.691 1.00 89.12 82 GLY A O 1
ATOM 616 N N . ASP A 1 83 ? 3.379 -1.007 16.903 1.00 91.19 83 ASP A N 1
ATOM 617 C CA . ASP A 1 83 ? 2.201 -0.157 16.694 1.00 91.19 83 ASP A CA 1
ATOM 618 C C . ASP A 1 83 ? 1.294 -0.715 15.595 1.00 91.19 83 ASP A C 1
ATOM 620 O O . ASP A 1 83 ? 0.073 -0.704 15.742 1.00 91.19 83 ASP A O 1
ATOM 624 N N . ILE A 1 84 ? 1.879 -1.272 14.525 1.00 90.75 84 ILE A N 1
ATOM 625 C CA . ILE A 1 84 ? 1.125 -1.951 13.458 1.00 90.75 84 ILE A CA 1
ATOM 626 C C . ILE A 1 84 ? 0.336 -3.121 14.055 1.00 90.75 84 ILE A C 1
ATOM 628 O O . ILE A 1 84 ? -0.869 -3.227 13.838 1.00 90.75 84 ILE A O 1
ATOM 632 N N . LYS A 1 85 ? 0.988 -3.961 14.870 1.00 91.69 85 LYS A N 1
ATOM 633 C CA . LYS A 1 85 ? 0.335 -5.095 15.540 1.00 91.69 85 LYS A CA 1
ATOM 634 C C . LYS A 1 85 ? -0.776 -4.658 16.501 1.00 91.69 85 LYS A C 1
ATOM 636 O O . LYS A 1 85 ? -1.785 -5.344 16.610 1.00 91.69 85 LYS A O 1
ATOM 641 N N . ALA A 1 86 ? -0.591 -3.547 17.212 1.00 92.75 86 ALA A N 1
ATOM 642 C CA . ALA A 1 86 ? -1.581 -3.039 18.160 1.00 92.75 86 ALA A CA 1
ATOM 643 C C . ALA A 1 86 ? -2.809 -2.427 17.465 1.00 92.75 86 ALA A C 1
ATOM 645 O O . ALA A 1 86 ? -3.915 -2.507 17.995 1.00 92.75 86 ALA A O 1
ATOM 646 N N . LYS A 1 87 ? -2.622 -1.814 16.290 1.00 93.38 87 LYS A N 1
ATOM 647 C CA . LYS A 1 87 ? -3.683 -1.101 15.561 1.00 93.38 87 LYS A CA 1
ATOM 648 C C . LYS A 1 87 ? -4.406 -1.955 14.525 1.00 93.38 87 LYS A C 1
ATOM 650 O O . LYS A 1 87 ? -5.521 -1.597 14.154 1.00 93.38 87 LYS A O 1
ATOM 655 N N . LEU A 1 88 ? -3.806 -3.052 14.057 1.00 93.38 88 LEU A N 1
ATOM 656 C CA . LEU A 1 88 ? -4.423 -3.982 13.111 1.00 93.38 88 LEU A CA 1
ATOM 657 C C . LEU A 1 88 ? -4.709 -5.329 13.776 1.00 93.38 88 LEU A C 1
ATOM 659 O O . LEU A 1 88 ? -3.794 -6.078 14.122 1.00 93.38 88 LEU A O 1
ATOM 663 N N . SER A 1 89 ? -5.988 -5.688 13.839 1.00 92.12 89 SER A N 1
ATOM 664 C CA . SER A 1 89 ? -6.448 -7.036 14.185 1.00 92.12 89 SER A CA 1
ATOM 665 C C . SER A 1 89 ? -6.226 -7.966 12.992 1.00 92.12 89 SER A C 1
ATOM 667 O O . SER A 1 89 ? -7.137 -8.308 12.246 1.00 92.12 89 SER A O 1
ATOM 669 N N . CYS A 1 90 ? -4.961 -8.331 12.781 1.00 88.12 90 CYS A N 1
ATOM 670 C CA . CYS A 1 90 ? -4.486 -9.015 11.582 1.00 88.12 90 CYS A CA 1
ATOM 671 C C . CYS A 1 90 ? -5.281 -10.281 11.191 1.00 88.12 90 CYS A C 1
ATOM 673 O O . CYS A 1 90 ? -5.548 -10.415 10.001 1.00 88.12 90 CYS A O 1
ATOM 675 N N . PRO A 1 91 ? -5.733 -11.167 12.105 1.00 92.50 91 PRO A N 1
ATOM 676 C CA . PRO A 1 91 ? -6.516 -12.357 11.733 1.00 92.50 91 PRO A CA 1
ATOM 677 C C . PRO A 1 91 ? -7.785 -12.084 10.906 1.00 92.50 91 PRO A C 1
ATOM 679 O O . PRO A 1 91 ? -8.195 -12.933 10.110 1.00 92.50 91 PRO A O 1
ATOM 682 N N . ASP A 1 92 ? -8.373 -10.897 11.057 1.00 94.25 92 ASP A N 1
ATOM 683 C CA . ASP A 1 92 ? -9.613 -10.481 10.394 1.00 94.25 92 ASP A CA 1
ATOM 684 C C . ASP A 1 92 ? -9.371 -9.546 9.197 1.00 94.25 92 ASP A C 1
ATOM 686 O O . ASP A 1 92 ? -10.308 -8.933 8.675 1.00 94.25 92 ASP A O 1
ATOM 690 N N . VAL A 1 93 ? -8.115 -9.447 8.746 1.00 96.50 93 VAL A N 1
ATOM 691 C CA . VAL A 1 93 ? -7.693 -8.652 7.590 1.00 96.50 93 VAL A CA 1
ATOM 692 C C . VAL A 1 93 ? -7.373 -9.568 6.406 1.00 96.50 93 VAL A C 1
ATOM 694 O O . VAL A 1 93 ? -6.527 -10.465 6.492 1.00 96.50 93 VAL A O 1
ATOM 697 N N . ARG A 1 94 ? -8.041 -9.315 5.278 1.00 97.75 94 ARG A N 1
ATOM 698 C CA . ARG A 1 94 ? -7.840 -9.965 3.979 1.00 97.75 94 ARG A CA 1
ATOM 699 C C . ARG A 1 94 ? -7.502 -8.910 2.933 1.00 97.75 94 ARG A C 1
ATOM 701 O O . ARG A 1 94 ? -8.187 -7.896 2.837 1.00 97.75 94 ARG A O 1
ATOM 708 N N . ILE A 1 95 ? -6.430 -9.128 2.179 1.00 97.81 95 ILE A N 1
ATOM 709 C CA . ILE A 1 95 ? -5.950 -8.196 1.152 1.00 97.81 95 ILE A CA 1
ATOM 710 C C . ILE A 1 95 ? -5.590 -9.001 -0.099 1.00 97.81 95 ILE A C 1
ATOM 712 O O . ILE A 1 95 ? -4.694 -9.847 -0.047 1.00 97.81 95 ILE A O 1
ATOM 716 N N . SER A 1 96 ? -6.281 -8.726 -1.207 1.00 97.06 96 SER A N 1
ATOM 717 C CA . SER A 1 96 ? -6.015 -9.353 -2.508 1.00 97.06 96 SER A CA 1
ATOM 718 C C . SER A 1 96 ? -4.670 -8.923 -3.102 1.00 97.06 96 SER A C 1
ATOM 720 O O . SER A 1 96 ? -4.134 -7.866 -2.758 1.00 97.06 96 SER A O 1
ATOM 722 N N . ALA A 1 97 ? -4.146 -9.697 -4.052 1.00 95.00 97 ALA A N 1
ATOM 723 C CA . ALA A 1 97 ? -2.832 -9.448 -4.644 1.00 95.00 97 ALA A CA 1
ATOM 724 C C . ALA A 1 97 ? -2.731 -8.091 -5.369 1.00 95.00 97 ALA A C 1
ATOM 726 O O . ALA A 1 97 ? -1.685 -7.446 -5.348 1.00 95.00 97 ALA A O 1
ATOM 727 N N . LYS A 1 98 ? -3.826 -7.630 -5.984 1.00 93.50 98 LYS A N 1
ATOM 728 C CA . LYS A 1 98 ? -3.877 -6.356 -6.726 1.00 93.50 98 LYS A CA 1
ATOM 729 C C . LYS A 1 98 ? -4.183 -5.142 -5.842 1.00 93.50 98 LYS A C 1
ATOM 731 O O . LYS A 1 98 ? -4.254 -4.019 -6.346 1.00 93.50 98 LYS A O 1
ATOM 736 N N . SER A 1 99 ? -4.412 -5.350 -4.547 1.00 96.94 99 SER A N 1
ATOM 737 C CA . SER A 1 99 ? -4.929 -4.303 -3.677 1.00 96.94 99 SER A CA 1
ATOM 738 C C . SER A 1 99 ? -3.892 -3.234 -3.335 1.00 96.94 99 SER A C 1
ATOM 740 O O . SER A 1 99 ? -2.692 -3.495 -3.258 1.00 96.94 99 SER A O 1
ATOM 742 N N . THR A 1 100 ? -4.376 -2.026 -3.059 1.00 97.56 100 THR A N 1
ATOM 743 C CA . THR A 1 100 ? -3.583 -0.924 -2.513 1.00 97.56 100 THR A CA 1
ATOM 744 C C . THR A 1 100 ? -4.191 -0.483 -1.189 1.00 97.56 100 THR A C 1
ATOM 746 O O . THR A 1 100 ? -5.358 -0.108 -1.139 1.00 97.56 100 THR A O 1
ATOM 749 N N . LEU A 1 101 ? -3.406 -0.500 -0.117 1.00 97.31 101 LEU A N 1
ATOM 750 C CA . LEU A 1 101 ? -3.822 -0.037 1.202 1.00 97.31 101 LEU A CA 1
ATOM 751 C C . LEU A 1 101 ? -2.891 1.077 1.658 1.00 97.31 101 LEU A C 1
ATOM 753 O O . LEU A 1 101 ? -1.694 0.854 1.823 1.00 97.31 101 LEU A O 1
ATOM 757 N N . VAL A 1 102 ? -3.447 2.254 1.919 1.00 97.06 102 VAL A N 1
ATOM 758 C CA . VAL A 1 102 ? -2.694 3.376 2.480 1.00 97.06 102 VAL A CA 1
ATOM 759 C C . VAL A 1 102 ? -3.376 3.835 3.756 1.00 97.06 102 VAL A C 1
ATOM 761 O O . VAL A 1 102 ? -4.552 4.196 3.733 1.00 97.06 102 VAL A O 1
ATOM 764 N N . ILE A 1 103 ? -2.644 3.820 4.869 1.00 96.38 103 ILE A N 1
ATOM 765 C CA . ILE A 1 103 ? -3.164 4.258 6.168 1.00 96.38 103 ILE A CA 1
ATOM 766 C C . ILE A 1 103 ? -2.293 5.379 6.731 1.00 96.38 103 ILE A C 1
ATOM 768 O O . ILE A 1 103 ? -1.070 5.248 6.829 1.00 96.38 103 ILE A O 1
ATOM 772 N N . GLY A 1 104 ? -2.929 6.473 7.147 1.00 94.62 104 GLY A N 1
ATOM 773 C CA . GLY A 1 104 ? -2.275 7.591 7.813 1.00 94.62 104 GLY A CA 1
ATOM 774 C C . GLY A 1 104 ? -3.061 8.155 8.991 1.00 94.62 104 GLY A C 1
ATOM 775 O O . GLY A 1 104 ? -4.277 8.033 9.064 1.00 94.62 104 GLY A O 1
ATOM 776 N N . GLY A 1 105 ? -2.348 8.816 9.902 1.00 93.44 105 GLY A N 1
ATOM 777 C CA . GLY A 1 105 ? -2.937 9.388 11.113 1.00 93.44 105 GLY A CA 1
ATOM 778 C C . GLY A 1 105 ? -2.801 8.462 12.317 1.00 93.44 105 GLY A C 1
ATOM 779 O O . GLY A 1 105 ? -2.930 7.244 12.210 1.00 93.44 105 GLY A O 1
ATOM 780 N N . SER A 1 106 ? -2.523 9.042 13.482 1.00 92.56 106 SER A N 1
ATOM 781 C CA . SER A 1 106 ? -2.212 8.285 14.701 1.00 92.56 106 SER A CA 1
ATOM 782 C C . SER A 1 106 ? -3.407 7.524 15.260 1.00 92.56 106 SER A C 1
ATOM 784 O O . SER A 1 106 ? -3.218 6.510 15.929 1.00 92.56 106 SER A O 1
ATOM 786 N N . ASN A 1 107 ? -4.622 7.977 14.963 1.00 94.06 107 ASN A N 1
ATOM 787 C CA . ASN A 1 107 ? -5.854 7.485 15.573 1.00 94.06 107 ASN A CA 1
ATOM 788 C C . ASN A 1 107 ? -6.678 6.632 14.596 1.00 94.06 107 ASN A C 1
ATOM 790 O O . ASN A 1 107 ? -7.906 6.676 14.610 1.00 94.06 107 ASN A O 1
ATOM 794 N N . VAL A 1 108 ? -6.008 5.882 13.717 1.00 96.31 108 VAL A N 1
ATOM 795 C CA . VAL A 1 108 ? -6.656 4.862 12.885 1.00 96.31 108 VAL A CA 1
ATOM 796 C C . VAL A 1 108 ? -6.496 3.493 13.547 1.00 96.31 108 VAL A C 1
ATOM 798 O O . VAL A 1 108 ? -5.422 3.163 14.049 1.00 96.31 108 VAL A O 1
ATOM 801 N N . SER A 1 109 ? -7.547 2.678 13.533 1.00 95.69 109 SER A N 1
ATOM 802 C CA . SER A 1 109 ? -7.501 1.265 13.926 1.00 95.69 109 SER A CA 1
ATOM 803 C C . SER A 1 109 ? -8.278 0.405 12.932 1.00 95.69 109 SER A C 1
ATOM 805 O O . SER A 1 109 ? -9.275 0.851 12.368 1.00 95.69 109 SER A O 1
ATOM 807 N N . VAL A 1 110 ? -7.812 -0.821 12.691 1.00 96.38 110 VAL A N 1
ATOM 808 C CA . VAL A 1 110 ? -8.429 -1.771 11.758 1.00 96.38 110 VAL A CA 1
ATOM 809 C C . VAL A 1 110 ? -8.752 -3.055 12.507 1.00 96.38 110 VAL A C 1
ATOM 811 O O . VAL A 1 110 ? -7.858 -3.814 12.875 1.00 96.38 110 VAL A O 1
ATOM 814 N N . LYS A 1 111 ? -10.041 -3.293 12.740 1.00 95.00 111 LYS A N 1
ATOM 815 C CA . LYS A 1 111 ? -10.564 -4.503 13.384 1.00 95.00 111 LYS A CA 1
ATOM 816 C C . LYS A 1 111 ? -10.870 -5.603 12.378 1.00 95.00 111 LYS A C 1
ATOM 818 O O . LYS A 1 111 ? -10.516 -6.743 12.619 1.00 95.00 111 LYS A O 1
ATOM 823 N N . SER A 1 112 ? -11.494 -5.272 11.252 1.00 95.25 112 SER A N 1
ATOM 824 C CA . SER A 1 112 ? -11.735 -6.233 10.173 1.00 95.25 112 SER A CA 1
ATOM 825 C C . SER A 1 112 ? -11.831 -5.518 8.831 1.00 95.25 112 SER A C 1
ATOM 827 O O . SER A 1 112 ? -12.461 -4.462 8.729 1.00 95.25 112 SER A O 1
ATOM 829 N N . LEU A 1 113 ? -11.179 -6.092 7.820 1.00 97.56 113 LEU A N 1
ATOM 830 C CA . LEU A 1 113 ? -11.082 -5.540 6.473 1.00 97.56 113 LEU A CA 1
ATOM 831 C C . LEU A 1 113 ? -11.009 -6.675 5.447 1.00 97.56 113 LEU A C 1
ATOM 833 O O . LEU A 1 113 ? -10.172 -7.563 5.579 1.00 97.56 113 LEU A O 1
ATOM 837 N N . ASP A 1 114 ? -11.823 -6.605 4.401 1.00 97.69 114 ASP A N 1
ATOM 838 C CA . ASP A 1 114 ? -11.683 -7.399 3.180 1.00 97.69 114 ASP A CA 1
ATOM 839 C C . ASP A 1 114 ? -11.471 -6.450 1.995 1.00 97.69 114 ASP A C 1
ATOM 841 O O . ASP A 1 114 ? -12.375 -5.709 1.601 1.00 97.69 114 ASP A O 1
ATOM 845 N N . LEU A 1 115 ? -10.238 -6.402 1.491 1.00 98.00 115 LEU A N 1
ATOM 846 C CA . LEU A 1 115 ? -9.800 -5.436 0.492 1.00 98.00 115 LEU A CA 1
ATOM 847 C C . LEU A 1 115 ? -9.430 -6.117 -0.826 1.00 98.00 115 LEU A C 1
ATOM 849 O O . LEU A 1 115 ? -8.384 -6.762 -0.938 1.00 98.00 115 LEU A O 1
ATOM 853 N N . ASP A 1 116 ? -10.223 -5.829 -1.851 1.00 97.38 116 ASP A N 1
ATOM 854 C CA . ASP A 1 116 ? -10.029 -6.213 -3.248 1.00 97.38 116 ASP A CA 1
ATOM 855 C C . ASP A 1 116 ? -10.100 -4.953 -4.140 1.00 97.38 116 ASP A C 1
ATOM 857 O O . ASP A 1 116 ? -11.141 -4.603 -4.696 1.00 97.38 116 ASP A O 1
ATOM 861 N N . GLY A 1 117 ? -9.000 -4.197 -4.195 1.00 95.88 117 GLY A N 1
ATOM 862 C CA . GLY A 1 117 ? -8.939 -2.876 -4.835 1.00 95.88 117 GLY A CA 1
ATOM 863 C C . GLY A 1 117 ? -8.098 -1.879 -4.032 1.00 95.88 117 GLY A C 1
ATOM 864 O O . GLY A 1 117 ? -7.192 -2.272 -3.303 1.00 95.88 117 GLY A O 1
ATOM 865 N N . ALA A 1 118 ? -8.375 -0.580 -4.140 1.00 97.62 118 ALA A N 1
ATOM 866 C CA . ALA A 1 118 ? -7.657 0.468 -3.416 1.00 97.62 118 ALA A CA 1
ATOM 867 C C . ALA A 1 118 ? -8.489 1.091 -2.283 1.00 97.62 118 ALA A C 1
ATOM 869 O O . ALA A 1 118 ? -9.650 1.470 -2.475 1.00 97.62 118 ALA A O 1
ATOM 870 N N . LEU A 1 119 ? -7.864 1.235 -1.113 1.00 97.75 119 LEU A N 1
ATOM 871 C CA . LEU A 1 119 ? -8.402 1.895 0.073 1.00 97.75 119 LEU A CA 1
ATOM 872 C C . LEU A 1 119 ? -7.362 2.856 0.660 1.00 97.75 119 LEU A C 1
ATOM 874 O O . LEU A 1 119 ? -6.240 2.464 0.987 1.00 97.75 119 LEU A O 1
ATOM 878 N N . PHE A 1 120 ? -7.776 4.104 0.846 1.00 97.25 120 PHE A N 1
ATOM 879 C CA . PHE A 1 120 ? -7.024 5.131 1.553 1.00 97.25 120 PHE A CA 1
ATOM 880 C C . PHE A 1 120 ? -7.779 5.518 2.825 1.00 97.25 120 PHE A C 1
ATOM 882 O O . PHE A 1 120 ? -8.947 5.898 2.751 1.00 97.25 120 PHE A O 1
ATOM 889 N N . VAL A 1 121 ? -7.123 5.437 3.982 1.00 96.75 121 VAL A N 1
ATOM 890 C CA . VAL A 1 121 ? -7.697 5.831 5.275 1.00 96.75 121 VAL A CA 1
ATOM 891 C C . VAL A 1 121 ? -6.793 6.851 5.944 1.00 96.75 121 VAL A C 1
ATOM 893 O O . VAL A 1 121 ? -5.613 6.589 6.175 1.00 96.75 121 VAL A O 1
ATOM 896 N N . HIS A 1 122 ? -7.355 8.002 6.295 1.00 96.19 122 HIS A N 1
ATOM 897 C CA . HIS A 1 122 ? -6.658 9.045 7.025 1.00 96.19 122 HIS A CA 1
ATOM 898 C C . HIS A 1 122 ? -7.510 9.622 8.153 1.00 96.19 122 HIS A C 1
ATOM 900 O O . HIS A 1 122 ? -8.668 9.984 7.946 1.00 96.19 122 HIS A O 1
ATOM 906 N N . ALA A 1 123 ? -6.900 9.748 9.330 1.00 95.31 123 ALA A N 1
ATOM 907 C CA . ALA A 1 123 ? -7.451 10.474 10.466 1.00 95.31 123 ALA A CA 1
ATOM 908 C C . ALA A 1 123 ? -6.593 11.712 10.762 1.00 95.31 123 ALA A C 1
ATOM 910 O O . ALA A 1 123 ? -5.396 11.587 11.047 1.00 95.31 123 ALA A O 1
ATOM 911 N N . ALA A 1 124 ? -7.205 12.896 10.751 1.00 93.62 124 ALA A N 1
ATOM 912 C CA . ALA A 1 124 ? -6.589 14.105 11.286 1.00 93.62 124 ALA A CA 1
ATOM 913 C C . ALA A 1 124 ? -6.312 13.964 12.803 1.00 93.62 124 ALA A C 1
ATOM 915 O O . ALA A 1 124 ? -6.975 13.161 13.468 1.00 93.62 124 ALA A O 1
ATOM 916 N N . PRO A 1 125 ? -5.394 14.755 13.399 1.00 90.62 125 PRO A N 1
ATOM 917 C CA . PRO A 1 125 ? -4.958 14.577 14.791 1.00 90.62 125 PRO A CA 1
ATOM 918 C C . PRO A 1 125 ? -6.069 14.555 15.856 1.00 90.62 125 PRO A C 1
ATOM 920 O O . PRO A 1 125 ? -5.924 13.866 16.864 1.00 90.62 125 PRO A O 1
ATOM 923 N N . ALA A 1 126 ? -7.169 15.288 15.644 1.00 90.50 126 ALA A N 1
ATOM 924 C CA . ALA A 1 126 ? -8.309 15.360 16.568 1.00 90.50 126 ALA A CA 1
ATOM 925 C C . ALA A 1 126 ? -9.443 14.361 16.251 1.00 90.50 126 ALA A C 1
ATOM 927 O O . ALA A 1 126 ? -10.441 14.307 16.969 1.00 90.50 126 ALA A O 1
ATOM 928 N N . SER A 1 127 ? -9.301 13.579 15.183 1.00 93.00 127 SER A N 1
ATOM 929 C CA . SER A 1 127 ? -10.286 12.592 14.735 1.00 93.00 127 SER A CA 1
ATOM 930 C C . SER A 1 127 ? -9.824 11.177 15.071 1.00 93.00 127 SER A C 1
ATOM 932 O O . SER A 1 127 ? -8.629 10.934 15.241 1.00 93.00 127 SER A O 1
ATOM 934 N N . THR A 1 128 ? -10.763 10.240 15.166 1.00 94.06 128 THR A N 1
ATOM 935 C CA . THR A 1 128 ? -10.501 8.803 15.306 1.00 94.06 128 THR A CA 1
ATOM 936 C C . THR A 1 128 ? -11.248 8.049 14.217 1.00 94.06 128 THR A C 1
ATOM 938 O O . THR A 1 128 ? -12.436 8.288 13.999 1.00 94.06 128 THR A O 1
ATOM 941 N N . VAL A 1 129 ? -10.567 7.113 13.557 1.00 96.25 129 VAL A N 1
ATOM 942 C CA . VAL A 1 129 ? -11.158 6.253 12.529 1.00 96.25 129 VAL A CA 1
ATOM 943 C C . VAL A 1 129 ? -11.010 4.797 12.937 1.00 96.25 129 VAL A C 1
ATOM 945 O O . VAL A 1 129 ? -9.905 4.299 13.146 1.00 96.25 129 VAL A O 1
ATOM 948 N N . GLU A 1 130 ? -12.132 4.097 13.024 1.00 96.31 130 GLU A N 1
ATOM 949 C CA . GLU A 1 130 ? -12.164 2.657 13.251 1.00 96.31 130 GLU A CA 1
ATOM 950 C C . GLU A 1 130 ? -12.706 1.961 12.006 1.00 96.31 130 GLU A C 1
ATOM 952 O O . GLU A 1 130 ? -13.848 2.178 11.612 1.00 96.31 130 GLU A O 1
ATOM 957 N N . VAL A 1 131 ? -11.892 1.114 11.385 1.00 95.88 131 VAL A N 1
ATOM 958 C CA . VAL A 1 131 ? -12.296 0.259 10.268 1.00 95.88 131 VAL A CA 1
ATOM 959 C C . VAL A 1 131 ? -12.765 -1.074 10.836 1.00 95.88 131 VAL A C 1
ATOM 961 O O . VAL A 1 131 ? -11.968 -1.819 11.409 1.00 95.88 131 VAL A O 1
ATOM 964 N N . ASN A 1 132 ? -14.051 -1.381 10.696 1.00 96.38 132 ASN A N 1
ATOM 965 C CA . ASN A 1 132 ? -14.647 -2.589 11.255 1.00 96.38 132 ASN A CA 1
ATOM 966 C C . ASN A 1 132 ? -15.678 -3.182 10.292 1.00 96.38 132 ASN A C 1
ATOM 968 O O . ASN A 1 132 ? -16.579 -2.474 9.855 1.00 96.38 132 ASN A O 1
ATOM 972 N N . ASN A 1 133 ? -15.562 -4.477 9.990 1.00 95.19 133 ASN A N 1
ATOM 973 C CA . ASN A 1 133 ? -16.372 -5.176 8.986 1.00 95.19 133 ASN A CA 1
ATOM 974 C C . ASN A 1 133 ? -16.469 -4.392 7.667 1.00 95.19 133 ASN A C 1
ATOM 976 O O . ASN A 1 133 ? -17.559 -4.178 7.140 1.00 95.19 133 ASN A O 1
ATOM 980 N N . LEU A 1 134 ? -15.331 -3.897 7.178 1.00 96.50 134 LEU A N 1
ATOM 981 C CA . LEU A 1 134 ? -15.282 -3.136 5.939 1.00 96.50 134 LEU A CA 1
ATOM 982 C C . LEU A 1 134 ? -14.938 -4.053 4.768 1.00 96.50 134 LEU A C 1
ATOM 984 O O . LEU A 1 134 ? -13.875 -4.669 4.762 1.00 96.50 134 LEU A O 1
ATOM 988 N N . VAL A 1 135 ? -15.791 -4.077 3.751 1.00 97.25 135 VAL A N 1
ATOM 989 C CA . VAL A 1 135 ? -15.534 -4.727 2.469 1.00 97.25 135 VAL A CA 1
ATOM 990 C C . VAL A 1 135 ? -15.340 -3.649 1.408 1.00 97.25 135 VAL A C 1
ATOM 992 O O . VAL A 1 135 ? -16.179 -2.769 1.201 1.00 97.25 135 VAL A O 1
ATOM 995 N N . VAL A 1 136 ? -14.208 -3.693 0.711 1.00 97.31 136 VAL A N 1
ATOM 996 C CA . VAL A 1 136 ? -13.894 -2.756 -0.371 1.00 97.31 136 VAL A CA 1
ATOM 997 C C . VAL A 1 136 ? -13.607 -3.542 -1.635 1.00 97.31 136 VAL A C 1
ATOM 999 O O . VAL A 1 136 ? -12.643 -4.301 -1.687 1.00 97.31 136 VAL A O 1
ATOM 1002 N N . LYS A 1 137 ? -14.437 -3.319 -2.658 1.00 97.38 137 LYS A N 1
ATOM 1003 C CA . LYS A 1 137 ? -14.263 -3.868 -4.004 1.00 97.38 137 LYS A CA 1
ATOM 1004 C C . LYS A 1 137 ? -14.281 -2.739 -5.024 1.00 97.38 137 LYS A C 1
ATOM 1006 O O . LYS A 1 137 ? -15.288 -2.044 -5.135 1.00 97.38 137 LYS A O 1
ATOM 1011 N N . ASN A 1 138 ? -13.172 -2.525 -5.721 1.00 96.50 138 ASN A N 1
ATOM 1012 C CA . ASN A 1 138 ? -13.063 -1.552 -6.811 1.00 96.50 138 ASN A CA 1
ATOM 1013 C C . ASN A 1 138 ? -11.921 -1.934 -7.771 1.00 96.50 138 ASN A C 1
ATOM 1015 O O . ASN A 1 138 ? -11.171 -2.876 -7.515 1.00 96.50 138 ASN A O 1
ATOM 1019 N N . ASP A 1 139 ? -11.783 -1.197 -8.875 1.00 95.06 139 ASP A N 1
ATOM 1020 C CA . ASP A 1 139 ? -10.773 -1.480 -9.907 1.00 95.06 139 ASP A CA 1
ATOM 1021 C C . ASP A 1 139 ? -9.328 -1.246 -9.438 1.00 95.06 139 ASP A C 1
ATOM 1023 O O . ASP A 1 139 ? -8.377 -1.685 -10.085 1.00 95.06 139 ASP A O 1
ATOM 1027 N N . GLY A 1 140 ? -9.152 -0.609 -8.278 1.00 94.12 140 GLY A N 1
ATOM 1028 C CA . GLY A 1 140 ? -7.867 -0.433 -7.630 1.00 94.12 140 GLY A CA 1
ATOM 1029 C C . GLY A 1 140 ? -6.886 0.398 -8.444 1.00 94.12 140 GLY A C 1
ATOM 1030 O O . GLY A 1 140 ? -7.247 1.196 -9.316 1.00 94.12 140 GLY A O 1
ATOM 1031 N N . TRP A 1 141 ? -5.608 0.233 -8.112 1.00 94.06 141 TRP A N 1
ATOM 1032 C CA . TRP A 1 141 ? -4.515 0.895 -8.811 1.00 94.06 141 TRP A CA 1
ATOM 1033 C C . TRP A 1 141 ? -3.650 -0.136 -9.530 1.00 94.06 141 TRP A C 1
ATOM 1035 O O . TRP A 1 141 ? -3.416 -1.221 -8.999 1.00 94.06 141 TRP A O 1
ATOM 1045 N N . MET A 1 142 ? -3.146 0.218 -10.710 1.00 90.69 142 MET A N 1
ATOM 1046 C CA . MET A 1 142 ? -2.302 -0.644 -11.540 1.00 90.69 142 MET A CA 1
ATOM 1047 C C . MET A 1 142 ? -0.970 0.032 -11.864 1.00 90.69 142 MET A C 1
ATOM 1049 O O . MET A 1 142 ? -0.911 1.250 -12.029 1.00 90.69 142 MET A O 1
ATOM 1053 N N . LEU A 1 143 ? 0.097 -0.762 -11.965 1.00 91.69 143 LEU A N 1
ATOM 1054 C CA . LEU A 1 143 ? 1.390 -0.295 -12.461 1.00 91.69 143 LEU A CA 1
ATOM 1055 C C . LEU A 1 143 ? 1.407 -0.406 -13.989 1.00 91.69 143 LEU A C 1
ATOM 1057 O O . LEU A 1 143 ? 1.415 -1.506 -14.541 1.00 91.69 143 LEU A O 1
ATOM 1061 N N . GLU A 1 144 ? 1.420 0.729 -14.674 1.00 92.62 144 GLU A N 1
ATOM 1062 C CA . GLU A 1 144 ? 1.516 0.808 -16.131 1.00 92.62 144 GLU A CA 1
ATOM 1063 C C . GLU A 1 144 ? 2.958 1.099 -16.539 1.00 92.62 144 GLU A C 1
ATOM 1065 O O . GLU A 1 144 ? 3.528 2.102 -16.107 1.00 92.62 144 GLU A O 1
ATOM 1070 N N . ASP A 1 145 ? 3.541 0.241 -17.377 1.00 93.00 145 ASP A N 1
ATOM 1071 C CA . ASP A 1 145 ? 4.881 0.478 -17.920 1.00 93.00 145 ASP A CA 1
ATOM 1072 C C . ASP A 1 145 ? 4.910 1.766 -18.748 1.00 93.00 145 ASP A C 1
ATOM 1074 O O . ASP A 1 145 ? 3.959 2.096 -19.467 1.00 93.00 145 ASP A O 1
ATOM 1078 N N . LEU A 1 146 ? 6.021 2.492 -18.653 1.00 92.69 146 LEU A N 1
ATOM 1079 C CA . LEU A 1 146 ? 6.236 3.681 -19.466 1.00 92.69 146 LEU A CA 1
ATOM 1080 C C . LEU A 1 146 ? 6.471 3.300 -20.925 1.00 92.69 146 LEU A C 1
ATOM 1082 O O . LEU A 1 146 ? 7.186 2.347 -21.243 1.00 92.69 146 LEU A O 1
ATOM 1086 N N . LYS A 1 147 ? 5.898 4.083 -21.839 1.00 90.25 147 LYS A N 1
ATOM 1087 C CA . LYS A 1 147 ? 6.180 3.925 -23.266 1.00 90.25 147 LYS A CA 1
ATOM 1088 C C . LYS A 1 147 ? 7.556 4.498 -23.589 1.00 90.25 147 LYS A C 1
ATOM 1090 O O . LYS A 1 147 ? 8.006 5.482 -23.003 1.00 90.25 147 LYS A O 1
ATOM 1095 N N . GLN A 1 148 ? 8.216 3.914 -24.585 1.00 83.31 148 GLN A N 1
ATOM 1096 C CA . GLN A 1 148 ? 9.492 4.433 -25.063 1.00 83.31 148 GLN A CA 1
ATOM 1097 C C . GLN A 1 148 ? 9.324 5.878 -25.560 1.00 83.31 148 GLN A C 1
ATOM 1099 O O . GLN A 1 148 ? 8.490 6.150 -26.422 1.00 83.31 148 GLN A O 1
ATOM 1104 N N . GLY A 1 149 ? 10.123 6.798 -25.016 1.00 82.62 149 GLY A N 1
ATOM 1105 C CA . GLY A 1 149 ? 10.063 8.220 -25.367 1.00 82.62 149 GLY A CA 1
ATOM 1106 C C . GLY A 1 149 ? 8.910 8.994 -24.720 1.00 82.62 149 GLY A C 1
ATOM 1107 O O . GLY A 1 149 ? 8.687 10.141 -25.093 1.00 82.62 149 GLY A O 1
ATOM 1108 N N . GLU A 1 150 ? 8.185 8.405 -23.761 1.00 89.62 150 GLU A N 1
ATOM 1109 C CA . GLU A 1 150 ? 7.167 9.125 -22.992 1.00 89.62 150 GLU A CA 1
ATOM 1110 C C . GLU A 1 150 ? 7.821 10.237 -22.153 1.00 89.62 150 GLU A C 1
ATOM 1112 O O . GLU A 1 150 ? 8.733 9.999 -21.352 1.00 89.62 150 GLU A O 1
ATOM 1117 N N . GLU A 1 151 ? 7.364 11.478 -22.336 1.00 91.62 151 GLU A N 1
ATOM 1118 C CA . GLU A 1 151 ? 7.801 12.605 -21.516 1.00 91.62 151 GLU A CA 1
ATOM 1119 C C . GLU A 1 151 ? 7.109 12.560 -20.153 1.00 91.62 151 GLU A C 1
ATOM 1121 O O . GLU A 1 151 ? 6.001 13.058 -19.965 1.00 91.62 151 GLU A O 1
ATOM 1126 N N . VAL A 1 152 ? 7.789 11.942 -19.190 1.00 92.94 152 VAL A N 1
ATOM 1127 C CA . VAL A 1 152 ? 7.381 11.907 -17.784 1.00 92.94 152 VAL A CA 1
ATOM 1128 C C . VAL A 1 152 ? 8.451 12.512 -16.868 1.00 92.94 152 VAL A C 1
ATOM 1130 O O . VAL A 1 152 ? 9.622 12.602 -17.266 1.00 92.94 152 VAL A O 1
ATOM 1133 N N . PRO A 1 153 ? 8.075 12.925 -15.645 1.00 94.12 153 PRO A N 1
ATOM 1134 C CA . PRO A 1 153 ? 9.026 13.315 -14.612 1.00 94.12 153 PRO A CA 1
ATOM 1135 C C . PRO A 1 153 ? 10.117 12.261 -14.369 1.00 94.12 153 PRO A C 1
ATOM 1137 O O . PRO A 1 153 ? 9.912 11.063 -14.589 1.00 94.12 153 PRO A O 1
ATOM 1140 N N . GLU A 1 154 ? 11.294 12.708 -13.932 1.00 91.56 154 GLU A N 1
ATOM 1141 C CA . GLU A 1 154 ? 12.478 11.853 -13.788 1.00 91.56 154 GLU A CA 1
ATOM 1142 C C . GLU A 1 154 ? 12.253 10.707 -12.795 1.00 91.56 154 GLU A C 1
ATOM 1144 O O . GLU A 1 154 ? 12.689 9.587 -13.052 1.00 91.56 154 GLU A O 1
ATOM 1149 N N . GLU A 1 155 ? 11.480 10.932 -11.730 1.00 91.94 155 GLU A N 1
ATOM 1150 C CA . GLU A 1 155 ? 11.120 9.906 -10.750 1.00 91.94 155 GLU A CA 1
ATOM 1151 C C . GLU A 1 155 ? 10.319 8.745 -11.356 1.00 91.94 155 GLU A C 1
ATOM 1153 O O . GLU A 1 155 ? 10.425 7.614 -10.883 1.00 91.94 155 GLU A O 1
ATOM 1158 N N . LEU A 1 156 ? 9.553 8.999 -12.424 1.00 92.69 156 LEU A N 1
ATOM 1159 C CA . LEU A 1 156 ? 8.859 7.953 -13.173 1.00 92.69 156 LEU A CA 1
ATOM 1160 C C . LEU A 1 156 ? 9.826 7.244 -14.126 1.00 92.69 156 LEU A C 1
ATOM 1162 O O . LEU A 1 156 ? 9.805 6.016 -14.205 1.00 92.69 156 LEU A O 1
ATOM 1166 N N . LYS A 1 157 ? 10.718 7.993 -14.790 1.00 91.06 157 LYS A N 1
ATOM 1167 C CA . LYS A 1 157 ? 11.722 7.430 -15.711 1.00 91.06 157 LYS A CA 1
ATOM 1168 C C . LYS A 1 157 ? 12.636 6.427 -15.018 1.00 91.06 157 LYS A C 1
ATOM 1170 O O . LYS A 1 157 ? 12.845 5.344 -15.541 1.00 91.06 157 LYS A O 1
ATOM 1175 N N . ILE A 1 158 ? 13.151 6.756 -13.832 1.00 89.94 158 ILE A N 1
ATOM 1176 C CA . ILE A 1 158 ? 14.106 5.886 -13.123 1.00 89.94 158 ILE A CA 1
ATOM 1177 C C . ILE A 1 158 ? 13.485 4.586 -12.594 1.00 89.94 158 ILE A C 1
ATOM 1179 O O . ILE A 1 158 ? 14.224 3.661 -12.253 1.00 89.94 158 ILE A O 1
ATOM 1183 N N . ARG A 1 159 ? 12.150 4.515 -12.481 1.00 89.50 159 ARG A N 1
ATOM 1184 C CA . ARG A 1 159 ? 11.431 3.315 -12.023 1.00 89.50 159 ARG A CA 1
ATOM 1185 C C . ARG A 1 159 ? 10.718 2.549 -13.138 1.00 89.50 159 ARG A C 1
ATOM 1187 O O . ARG A 1 159 ? 10.301 1.427 -12.891 1.00 89.50 159 ARG A O 1
ATOM 1194 N N . GLY A 1 160 ? 10.566 3.126 -14.329 1.00 90.62 160 GLY A N 1
ATOM 1195 C CA . GLY A 1 160 ? 10.050 2.436 -15.518 1.00 90.62 160 GLY A CA 1
ATOM 1196 C C . GLY A 1 160 ? 8.528 2.234 -15.585 1.00 90.62 160 GLY A C 1
ATOM 1197 O O . GLY A 1 160 ? 8.034 1.695 -16.572 1.00 90.62 160 GLY A O 1
ATOM 1198 N N . TYR A 1 161 ? 7.759 2.686 -14.588 1.00 93.19 161 TYR A N 1
ATOM 1199 C CA . TYR A 1 161 ? 6.291 2.629 -14.596 1.00 93.19 161 TYR A CA 1
ATOM 1200 C C . TYR A 1 161 ? 5.640 3.847 -13.930 1.00 93.19 161 TYR A C 1
ATOM 1202 O O . TYR A 1 161 ? 6.234 4.566 -13.115 1.00 93.19 161 TYR A O 1
ATOM 1210 N N . LYS A 1 162 ? 4.359 4.043 -14.240 1.00 93.62 162 LYS A N 1
ATOM 1211 C CA . LYS A 1 162 ? 3.455 4.978 -13.569 1.00 93.62 162 LYS A CA 1
ATOM 1212 C C . LYS A 1 162 ? 2.304 4.238 -12.901 1.00 93.62 162 LYS A C 1
ATOM 1214 O O . LYS A 1 162 ? 1.986 3.101 -13.230 1.00 93.62 162 LYS A O 1
ATOM 1219 N N . LEU A 1 163 ? 1.679 4.909 -11.944 1.00 92.62 163 LEU A N 1
ATOM 1220 C CA . LEU A 1 163 ? 0.540 4.376 -11.215 1.00 92.62 163 LEU A CA 1
ATOM 1221 C C . LEU A 1 163 ? -0.757 4.887 -11.847 1.00 92.62 163 LEU A C 1
ATOM 1223 O O . LEU A 1 163 ? -0.991 6.094 -11.898 1.00 92.62 163 LEU A O 1
ATOM 1227 N N . SER A 1 164 ? -1.596 3.966 -12.297 1.00 93.06 164 SER A N 1
ATOM 1228 C CA . SER A 1 164 ? -2.909 4.232 -12.874 1.00 93.06 164 SER A CA 1
ATOM 1229 C C . SER A 1 164 ? -3.987 3.980 -11.830 1.00 93.06 164 SER A C 1
ATOM 1231 O O . SER A 1 164 ? -4.092 2.873 -11.300 1.00 93.06 164 SER A O 1
ATOM 1233 N N . LYS A 1 165 ? -4.746 5.020 -11.474 1.00 94.06 165 LYS A N 1
ATOM 1234 C CA . LYS A 1 165 ? -5.770 4.971 -10.422 1.00 94.06 165 LYS A CA 1
ATOM 1235 C C . LYS A 1 165 ? -7.146 4.741 -11.044 1.00 94.06 165 LYS A C 1
ATOM 1237 O O . LYS A 1 165 ? -7.830 5.698 -11.392 1.00 94.06 165 LYS A O 1
ATOM 1242 N N . ASN A 1 166 ? -7.538 3.479 -11.187 1.00 93.00 166 ASN A N 1
ATOM 1243 C CA . ASN A 1 166 ? -8.779 3.103 -11.873 1.00 93.00 166 ASN A CA 1
ATOM 1244 C C . ASN A 1 166 ? -9.990 3.054 -10.934 1.00 93.00 166 ASN A C 1
ATOM 1246 O O . ASN A 1 166 ? -11.122 3.228 -11.369 1.00 93.00 166 ASN A O 1
ATOM 1250 N N . GLY A 1 167 ? -9.760 2.886 -9.634 1.00 93.56 167 GLY A N 1
ATOM 1251 C CA . GLY A 1 167 ? -10.786 3.028 -8.611 1.00 93.56 167 GLY A CA 1
ATOM 1252 C C . GLY A 1 167 ? -10.171 3.089 -7.222 1.00 93.56 167 GLY A C 1
ATOM 1253 O O . GLY A 1 167 ? -9.143 2.467 -6.967 1.00 93.56 167 GLY A O 1
ATOM 1254 N N . GLU A 1 168 ? -10.791 3.847 -6.321 1.00 96.31 168 GLU A N 1
ATOM 1255 C CA . GLU A 1 168 ? -10.351 3.960 -4.933 1.00 96.31 168 GLU A CA 1
ATOM 1256 C C . GLU A 1 168 ? -11.504 4.323 -4.004 1.00 96.31 168 GLU A C 1
ATOM 1258 O O . GLU A 1 168 ? -12.418 5.063 -4.368 1.00 96.31 168 GLU A O 1
ATOM 1263 N N . ARG A 1 169 ? -11.447 3.813 -2.773 1.00 96.62 169 ARG A N 1
ATOM 1264 C CA . ARG A 1 169 ? -12.259 4.316 -1.667 1.00 96.62 169 ARG A CA 1
ATOM 1265 C C . ARG A 1 169 ? -11.370 5.178 -0.786 1.00 96.62 169 ARG A C 1
ATOM 1267 O O . ARG A 1 169 ? -10.389 4.684 -0.235 1.00 96.62 169 ARG A O 1
ATOM 1274 N N . ILE A 1 170 ? -11.724 6.449 -0.644 1.00 96.31 170 ILE A N 1
AT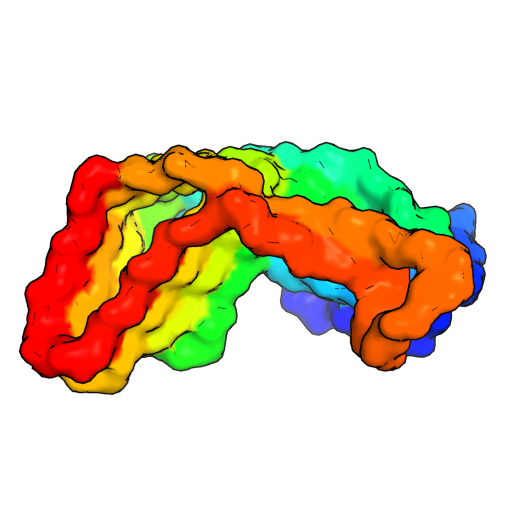OM 1275 C CA . ILE A 1 170 ? -11.019 7.394 0.221 1.00 96.31 170 ILE A CA 1
ATOM 1276 C C . ILE A 1 170 ? -11.874 7.648 1.457 1.00 96.31 170 ILE A C 1
ATOM 1278 O O . ILE A 1 170 ? -13.035 8.035 1.351 1.00 96.31 170 ILE A O 1
ATOM 1282 N N . VAL A 1 171 ? -11.285 7.444 2.629 1.00 94.88 171 VAL A N 1
ATOM 1283 C CA . VAL A 1 171 ? -11.849 7.844 3.913 1.00 94.88 171 VAL A CA 1
ATOM 1284 C C . VAL A 1 171 ? -10.886 8.827 4.554 1.00 94.88 171 VAL A C 1
ATOM 1286 O O . VAL A 1 171 ? -9.818 8.441 5.023 1.00 94.88 171 VAL A O 1
ATOM 1289 N N . ILE A 1 172 ? -11.265 10.099 4.566 1.00 94.12 172 ILE A N 1
ATOM 1290 C CA . ILE A 1 172 ? -10.537 11.159 5.259 1.00 94.12 172 ILE A CA 1
ATOM 1291 C C . ILE A 1 172 ? -11.497 11.739 6.285 1.00 94.12 172 ILE A C 1
ATOM 1293 O O . ILE A 1 172 ? -12.584 12.188 5.928 1.00 94.12 172 ILE A O 1
ATOM 1297 N N . VAL A 1 173 ? -11.106 11.694 7.555 1.00 93.38 173 VAL A N 1
ATOM 1298 C CA . VAL A 1 173 ? -11.881 12.280 8.648 1.00 93.38 173 VAL A CA 1
ATOM 1299 C C . VAL A 1 173 ? -11.081 13.433 9.226 1.00 93.38 173 VAL A C 1
ATOM 1301 O O . VAL A 1 173 ? -9.982 13.242 9.748 1.00 93.38 173 VAL A O 1
ATOM 1304 N N . GLU A 1 174 ? -11.626 14.637 9.084 1.00 91.19 174 GLU A N 1
ATOM 1305 C CA . GLU A 1 174 ? -11.024 15.873 9.596 1.00 91.19 174 GLU A CA 1
ATOM 1306 C C . GLU A 1 174 ? -11.720 16.366 10.865 1.00 91.19 174 GLU A C 1
ATOM 1308 O O . GLU A 1 174 ? -11.087 16.965 11.735 1.00 91.19 174 GLU A O 1
ATOM 1313 N N . GLU A 1 175 ? -13.017 16.084 10.988 1.00 88.50 175 GLU A N 1
ATOM 1314 C CA . GLU A 1 175 ? -13.819 16.511 12.125 1.00 88.50 175 GLU A CA 1
ATOM 1315 C C . GLU A 1 175 ? -13.447 15.747 13.397 1.00 88.50 175 GLU A C 1
ATOM 1317 O O . GLU A 1 175 ? -13.134 14.552 13.385 1.00 88.50 175 GLU A O 1
ATOM 1322 N N . ALA A 1 176 ? -13.495 16.459 14.521 1.00 88.38 176 ALA A N 1
ATOM 1323 C CA . ALA A 1 176 ? -13.244 15.863 15.818 1.00 88.38 176 ALA A CA 1
ATOM 1324 C C . ALA A 1 176 ? -14.342 14.849 16.164 1.00 88.38 176 ALA A C 1
ATOM 1326 O O . ALA A 1 176 ? -15.533 15.132 16.035 1.00 88.38 176 ALA A O 1
ATOM 1327 N N . GLY A 1 177 ? -13.934 13.680 16.650 1.00 88.31 177 GLY A N 1
ATOM 1328 C CA . GLY A 1 177 ? -14.849 12.599 17.009 1.00 88.31 177 GLY A CA 1
ATOM 1329 C C . GLY A 1 177 ? -14.421 11.247 16.454 1.00 88.31 177 GLY A C 1
ATOM 1330 O O . GLY A 1 177 ? -13.353 11.103 15.857 1.00 88.31 177 GLY A O 1
ATOM 1331 N N . THR A 1 178 ? -15.264 10.243 16.681 1.00 90.38 178 THR A N 1
ATOM 1332 C CA . THR A 1 178 ? -15.012 8.862 16.259 1.00 90.38 178 THR A CA 1
ATOM 1333 C C . THR A 1 178 ? -15.900 8.510 15.079 1.00 90.38 178 THR A C 1
ATOM 1335 O O . THR A 1 178 ? -17.123 8.524 15.193 1.00 90.38 178 THR A O 1
ATOM 1338 N N . THR A 1 179 ? -15.277 8.136 13.966 1.00 93.25 179 THR A N 1
ATOM 1339 C CA . THR A 1 179 ? -15.962 7.625 12.779 1.00 93.25 179 THR A CA 1
ATOM 1340 C C . THR A 1 179 ? -15.692 6.134 12.644 1.00 93.25 179 THR A C 1
ATOM 1342 O O . THR A 1 179 ? -14.542 5.712 12.509 1.00 93.25 179 THR A O 1
ATOM 1345 N N . VAL A 1 180 ? -16.755 5.330 12.665 1.00 93.75 180 VAL A N 1
ATOM 1346 C CA . VAL A 1 180 ? -16.670 3.897 12.369 1.00 93.75 180 VAL A CA 1
ATOM 1347 C C . VAL A 1 180 ? -16.972 3.689 10.893 1.00 93.75 180 VAL A C 1
ATOM 1349 O O . VAL A 1 180 ? -18.071 3.975 10.421 1.00 93.75 180 VAL A O 1
ATOM 1352 N N . VAL A 1 181 ? -15.989 3.179 10.164 1.00 91.12 181 VAL A N 1
ATOM 1353 C CA . VAL A 1 181 ? -16.110 2.812 8.759 1.00 91.12 181 VAL A CA 1
ATOM 1354 C C . VAL A 1 181 ? -16.440 1.330 8.703 1.00 91.12 181 VAL A C 1
ATOM 1356 O O . VAL A 1 181 ? -15.601 0.478 8.990 1.00 91.12 181 VAL A O 1
ATOM 1359 N N . SER A 1 182 ? -17.677 1.040 8.328 1.00 88.69 182 SER A N 1
ATOM 1360 C CA . SER A 1 182 ? -18.197 -0.309 8.110 1.00 88.69 182 SER A CA 1
ATOM 1361 C C . SER A 1 182 ? -19.015 -0.315 6.824 1.00 88.69 182 SER A C 1
ATOM 1363 O O . SER A 1 182 ? -19.514 0.749 6.445 1.00 88.69 182 SER A O 1
ATOM 1365 N N . GLN A 1 183 ? -19.074 -1.462 6.138 1.00 64.88 183 GLN A N 1
ATOM 1366 C CA . GLN A 1 183 ? -20.015 -1.831 5.061 1.00 64.88 183 GLN A CA 1
ATOM 1367 C C . GLN A 1 183 ? -19.508 -3.068 4.333 1.00 64.88 183 GLN A C 1
ATOM 1369 O O . GLN A 1 183 ? -18.336 -3.020 3.896 1.00 64.88 183 GLN A O 1
#

Foldseek 3Di:
DDCLQPPQAADDFLVQLLVCVVVVHHSSFLQSSQQSVQVNVLVLLVVLQAAFDWADWDAFSNHIHGQFEAEEEDCQCAVDSVSVSVQEPSNQHHHYGNEYEYEEHNQEHENHEHTAAYEHAYEDPQEHEYEDQAYDHDPHKGWAFDDVPDDDDPSCVRNRTDIDGRDYDYHYDHDHYYDYDHD

InterPro domains:
  IPR029044 Nucleotide-diphospho-sugar transferases [G3DSA:3.90.550.10] (1-48)
  IPR029044 Nucleotide-diphospho-sugar transferases [SSF53448] (4-123)

Sequence (183 aa):
MEDWAAFNPVKNNTADAVKKQASGNDPASAASAEDKMYQFNAKLLRMYGAKVEEGAQRAVEGVNITDGPRIIFSPSFAPTVGDIKAKLSCPDVRISAKSTLVIGGSNVSVKSLDLDGALFVHAAPASTVEVNNLVVKNDGWMLEDLKQGEEVPEELKIRGYKLSKNGERIVIVEEAGTTVVSQ

Organism: NCBI:txid652834